Protein AF-V6LY47-F1 (afdb_monomer)

Foldseek 3Di:
DDDLFWAECVFQSHAAQWWHQHPHPDIDGTHGAPPPRPQPTFGQLHGRDGQPQARGHDPSAGDDGPQLFDGDVRHTDRPQQLVAAAQFQVSCQPRQLEEQDPVSRTGDHEDPQARYAHDNAAGLHGDQDPQRFFAWQRRDTAGDEDEDQQWDDPGHDTDGADPAGTGFHCQPPATQASGADVVVPSVAHPHGYPQFDQDPRHGPHGHPQFDRDRRYTHGDDDRPPPPDPPPPPDPDDDDDDDDDDDDDDDDDDDDDDDDDPDDDDDDDDDDDDPPPVVVVVVVVVVVVVVVVVVVVVVPDDDDDDDDDD

Secondary structure (DSSP, 8-state):
---TTEE-SS---PPTTEE----SSS-EE-EETTSSPPTT--BEEETTEE-TTEEEEETTEEEEESTT-EEETTEEE---GGGSB-SSHHHHTGGG--EEETTTTEEEPPPTTEEEESSSS-EEEEPPSTT-PEEPTTS-EE----PPTTEEEETTEEEE--TT-SS---BTTB-SEEEE-GGGTTSSEEEEPTTEEEETTEEEEEPTTEEEETTEEEEP---------PPP-PPPPPPPPPPPP----------------------------SSHHHHHHHHHHHHHHHHHHHHHTSS----------

pLDDT: mean 79.23, std 19.92, range [31.5, 98.12]

Organism: NCBI:txid348837

InterPro domains:
  IPR009030 Growth factor receptor cysteine-rich domain superfamily [SSF57184] (98-217)

Radius of gyration: 35.1 Å; Cα contacts (8 Å, |Δi|>4): 592; chains: 1; bounding box: 84×100×100 Å

Structure (mmCIF, N/CA/C/O backbone):
data_AF-V6LY47-F1
#
_entry.id   AF-V6LY47-F1
#
loop_
_atom_site.group_PDB
_atom_site.id
_atom_site.type_symbol
_atom_site.label_atom_id
_atom_site.label_alt_id
_atom_site.label_comp_id
_atom_site.label_asym_id
_atom_site.label_entity_id
_atom_site.label_seq_id
_atom_site.pdbx_PDB_ins_code
_atom_site.Cartn_x
_atom_site.Cartn_y
_atom_site.Cartn_z
_atom_site.occupancy
_atom_site.B_iso_or_equiv
_atom_site.auth_seq_id
_atom_site.auth_comp_id
_atom_site.auth_asym_id
_atom_site.auth_atom_id
_atom_site.pdbx_PDB_model_num
ATOM 1 N N . MET A 1 1 ? -36.977 26.778 24.355 1.00 50.66 1 MET A N 1
ATOM 2 C CA . MET A 1 1 ? -36.517 25.492 24.918 1.00 50.66 1 MET A CA 1
ATOM 3 C C . MET A 1 1 ? -36.487 24.527 23.753 1.00 50.66 1 MET A C 1
ATOM 5 O O . MET A 1 1 ? -37.548 24.265 23.204 1.00 50.66 1 MET A O 1
ATOM 9 N N . VAL A 1 2 ? -35.298 24.127 23.308 1.00 51.84 2 VAL A N 1
ATOM 10 C CA . VAL A 1 2 ? -35.133 23.164 22.209 1.00 51.84 2 VAL A CA 1
ATOM 11 C C . VAL A 1 2 ? -35.478 21.766 22.748 1.00 51.84 2 VAL A C 1
ATOM 13 O O . VAL A 1 2 ? -35.053 21.457 23.870 1.00 51.84 2 VAL A O 1
ATOM 16 N N . PRO A 1 3 ? -36.277 20.951 22.035 1.00 62.69 3 PRO A N 1
ATOM 17 C CA . PRO A 1 3 ? -36.582 19.581 22.431 1.00 62.69 3 PRO A CA 1
ATOM 18 C C . PRO A 1 3 ? -35.306 18.770 22.688 1.00 62.69 3 PRO A C 1
ATOM 20 O O . PRO A 1 3 ? -34.314 18.903 21.981 1.00 62.69 3 PRO A O 1
ATOM 23 N N . ILE A 1 4 ? -35.339 17.887 23.685 1.00 63.91 4 ILE A N 1
ATOM 24 C CA . ILE A 1 4 ? -34.240 16.977 24.084 1.00 63.91 4 ILE A CA 1
ATOM 25 C C . ILE A 1 4 ? -33.926 15.869 23.054 1.00 63.91 4 ILE A C 1
ATOM 27 O O . ILE A 1 4 ? -33.350 14.843 23.404 1.00 63.91 4 ILE A O 1
ATOM 31 N N . GLU A 1 5 ? -34.362 16.061 21.812 1.00 79.69 5 GLU A N 1
ATOM 32 C CA . GLU A 1 5 ? -34.214 15.152 20.671 1.00 79.69 5 GLU A CA 1
ATOM 33 C C . GLU A 1 5 ? -33.759 15.905 19.413 1.00 79.69 5 GLU A C 1
ATOM 35 O O . GLU A 1 5 ? -33.784 15.349 18.319 1.00 79.69 5 GLU A O 1
ATOM 40 N N . GLN A 1 6 ? -33.335 17.164 19.570 1.00 91.81 6 GLN A N 1
ATOM 41 C CA . GLN A 1 6 ? -32.763 17.967 18.498 1.00 91.81 6 GLN A CA 1
ATOM 42 C C . GLN A 1 6 ? -31.322 18.355 18.798 1.00 91.81 6 GLN A C 1
ATOM 44 O O . GLN A 1 6 ? -30.939 18.526 19.955 1.00 91.81 6 GLN A O 1
ATOM 49 N N . CYS A 1 7 ? -30.520 18.491 17.755 1.00 95.00 7 CYS A N 1
ATOM 50 C CA . CYS A 1 7 ? -29.100 18.779 17.850 1.00 95.00 7 CYS A CA 1
ATOM 51 C C . CYS A 1 7 ? -28.631 19.675 16.698 1.00 95.00 7 CYS A C 1
ATOM 53 O O . CYS A 1 7 ? -29.282 19.760 15.656 1.00 95.00 7 CYS A O 1
ATOM 55 N N . ASN A 1 8 ? -27.473 20.303 16.870 1.00 93.31 8 ASN A N 1
ATOM 56 C CA . ASN A 1 8 ? -26.799 21.098 15.844 1.00 93.31 8 ASN A CA 1
ATOM 57 C C . ASN A 1 8 ? -25.271 20.937 15.969 1.00 93.31 8 ASN A C 1
ATOM 59 O O . ASN A 1 8 ? -24.795 20.192 16.828 1.00 93.31 8 ASN A O 1
ATOM 63 N N . GLU A 1 9 ? -24.494 21.635 15.134 1.00 92.00 9 GLU A N 1
ATOM 64 C CA . GLU A 1 9 ? -23.024 21.524 15.126 1.00 92.00 9 GLU A CA 1
ATOM 65 C C . GLU A 1 9 ? -22.348 21.952 16.446 1.00 92.00 9 GLU A C 1
ATOM 67 O O . GLU A 1 9 ? -21.242 21.506 16.749 1.00 92.00 9 GLU A O 1
ATOM 72 N N . TYR A 1 10 ? -22.999 22.805 17.244 1.00 91.62 10 TYR A N 1
ATOM 73 C CA . TYR A 1 10 ? -22.464 23.315 18.511 1.00 91.62 10 TYR A CA 1
ATOM 74 C C . TYR A 1 10 ? -22.986 22.558 19.730 1.00 91.62 10 TYR A C 1
ATOM 76 O O . TYR A 1 10 ? -22.384 22.631 20.803 1.00 91.62 10 TYR A O 1
ATOM 84 N N . GLU A 1 11 ? -24.114 21.861 19.599 1.00 93.00 11 GLU A N 1
ATOM 85 C CA . GLU A 1 11 ? -24.798 21.245 20.726 1.00 93.00 11 GLU A CA 1
ATOM 86 C C . GLU A 1 11 ? -25.402 19.884 20.361 1.00 93.00 11 GLU A C 1
ATOM 88 O O . GLU A 1 11 ? -26.440 19.774 19.704 1.00 93.00 11 GLU A O 1
ATOM 93 N N . ASN A 1 12 ? -24.769 18.819 20.858 1.00 91.50 12 ASN A N 1
ATOM 94 C CA . ASN A 1 12 ? -25.281 17.460 20.743 1.00 91.50 12 ASN A CA 1
ATOM 95 C C . ASN A 1 12 ? -26.203 17.147 21.929 1.00 91.50 12 ASN A C 1
ATOM 97 O O . ASN A 1 12 ? -25.743 16.896 23.042 1.00 91.50 12 ASN A O 1
ATOM 101 N N . ARG A 1 13 ? -27.517 17.136 21.686 1.00 94.12 13 ARG A N 1
ATOM 102 C CA . ARG A 1 13 ? -28.525 16.738 22.683 1.00 94.12 13 ARG A CA 1
ATOM 103 C C . ARG A 1 13 ? -29.141 15.367 22.387 1.00 94.12 13 ARG A C 1
ATOM 105 O O . ARG A 1 13 ? -30.186 15.036 22.940 1.00 94.12 13 ARG A O 1
ATOM 112 N N . CYS A 1 14 ? -28.503 14.550 21.551 1.00 94.38 14 CYS A N 1
ATOM 113 C CA . CYS A 1 14 ? -29.012 13.224 21.218 1.00 94.38 14 CYS A CA 1
ATOM 114 C C . CYS A 1 14 ? -28.810 12.240 22.375 1.00 94.38 14 CYS A C 1
ATOM 116 O O . CYS A 1 14 ? -27.762 12.207 23.022 1.00 94.38 14 CYS A O 1
ATOM 118 N N . ARG A 1 15 ? -29.818 11.411 22.647 1.00 95.19 15 ARG A N 1
ATOM 119 C CA . ARG A 1 15 ? -29.738 10.358 23.670 1.00 95.19 15 ARG A CA 1
ATOM 120 C C . ARG A 1 15 ? -28.913 9.164 23.193 1.00 95.19 15 ARG A C 1
ATOM 122 O O . ARG A 1 15 ? -28.574 9.059 22.016 1.00 95.19 15 ARG A O 1
ATOM 129 N N . ALA A 1 16 ? -28.628 8.241 24.105 1.00 94.62 16 ALA A N 1
ATOM 130 C CA . ALA A 1 16 ? -27.988 6.977 23.787 1.00 94.62 16 ALA A CA 1
ATOM 131 C C . ALA A 1 16 ? -28.731 6.234 22.659 1.00 94.62 16 ALA A C 1
ATOM 133 O O . ALA A 1 16 ? -29.960 6.122 22.674 1.00 94.62 16 ALA A O 1
ATOM 134 N N . ASN A 1 17 ? -27.965 5.677 21.717 1.00 93.81 17 ASN A N 1
ATOM 135 C CA . ASN A 1 17 ? -28.403 5.038 20.468 1.00 93.81 17 ASN A CA 1
ATOM 136 C C . ASN A 1 17 ? -28.937 5.988 19.384 1.00 93.81 17 ASN A C 1
ATOM 138 O O . ASN A 1 17 ? -29.502 5.515 18.395 1.00 93.81 17 ASN A O 1
ATOM 142 N N . TYR A 1 18 ? -28.726 7.296 19.536 1.00 93.88 18 TYR A N 1
ATOM 143 C CA . TYR A 1 18 ? -28.995 8.287 18.498 1.00 93.88 18 TYR A CA 1
ATOM 144 C C . TYR A 1 18 ? -27.717 9.035 18.106 1.00 93.88 18 TYR A C 1
ATOM 146 O O . TYR A 1 18 ? -26.757 9.098 18.871 1.00 93.88 18 TYR A O 1
ATOM 154 N N . LEU A 1 19 ? -27.712 9.614 16.911 1.00 94.38 19 LEU A N 1
ATOM 155 C CA . LEU A 1 19 ? -26.637 10.452 16.386 1.00 94.38 19 LEU A CA 1
ATOM 156 C C . LEU A 1 19 ? -27.192 11.788 15.896 1.00 94.38 19 LEU A C 1
ATOM 158 O O . LEU A 1 19 ? -28.382 11.897 15.585 1.00 94.38 19 LEU A O 1
ATOM 162 N N . CYS A 1 20 ? -26.313 12.785 15.803 1.00 94.56 20 CYS A N 1
ATOM 163 C CA . CYS A 1 20 ? -26.663 14.114 15.320 1.00 94.56 20 CYS A CA 1
ATOM 164 C C . CYS A 1 20 ? -26.267 14.317 13.850 1.00 94.56 20 CYS A C 1
ATOM 166 O O . CYS A 1 20 ? -25.079 14.469 13.583 1.00 94.56 20 CYS A O 1
ATOM 168 N N . PRO A 1 21 ? -27.203 14.370 12.885 1.00 92.62 21 PRO A N 1
ATOM 169 C CA . PRO A 1 21 ? -26.839 14.471 11.472 1.00 92.62 21 PRO A CA 1
ATOM 170 C C . PRO A 1 21 ? -26.490 15.897 11.000 1.00 92.62 21 PRO A C 1
ATOM 172 O O . PRO A 1 21 ? -26.140 16.065 9.832 1.00 92.62 21 PRO A O 1
ATOM 175 N N . SER A 1 22 ? -26.617 16.928 11.848 1.00 90.56 22 SER A N 1
ATOM 176 C CA . SER A 1 22 ? -26.392 18.328 11.450 1.00 90.56 22 SER A CA 1
ATOM 177 C C . SER A 1 22 ? -24.912 18.708 11.465 1.00 90.56 22 SER A C 1
ATOM 179 O O . SER A 1 22 ? -24.202 18.463 12.436 1.00 90.56 22 SER A O 1
ATOM 181 N N . PHE A 1 23 ? -24.494 19.409 10.412 1.00 88.88 23 PHE A N 1
ATOM 182 C CA . PHE A 1 23 ? -23.218 20.130 10.320 1.00 88.88 23 PHE A CA 1
ATOM 183 C C . PHE A 1 23 ? -23.443 21.648 10.233 1.00 88.88 23 PHE A C 1
ATOM 185 O O . PHE A 1 23 ? -22.654 22.365 9.627 1.00 88.88 23 PHE A O 1
ATOM 192 N N . SER A 1 24 ? -24.586 22.125 10.729 1.00 91.31 24 SER A N 1
ATOM 193 C CA . SER A 1 24 ? -24.970 23.535 10.685 1.00 91.31 24 SER A CA 1
ATOM 194 C C . SER A 1 24 ? -25.435 24.013 12.055 1.00 91.31 24 SER A C 1
ATOM 196 O O . SER A 1 24 ? -25.680 23.207 12.955 1.00 91.31 24 SER A O 1
ATOM 198 N N . SER A 1 25 ? -25.603 25.325 12.195 1.00 92.81 25 SER A N 1
ATOM 199 C CA . SER A 1 25 ? -26.157 25.956 13.392 1.00 92.81 25 SER A CA 1
ATOM 200 C C . SER A 1 25 ? -27.658 25.718 13.581 1.00 92.81 25 SER A C 1
ATOM 202 O O . SER A 1 25 ? -28.191 26.059 14.637 1.00 92.81 25 SER A O 1
ATOM 204 N N . GLU A 1 26 ? -28.346 25.168 12.578 1.00 93.75 26 GLU A N 1
ATOM 205 C CA . GLU A 1 26 ? -29.771 24.862 12.656 1.00 93.75 26 GLU A CA 1
ATOM 206 C C . GLU A 1 26 ? -30.008 23.537 13.388 1.00 93.75 26 GLU A C 1
ATOM 208 O O . GLU A 1 26 ? -29.318 22.535 13.158 1.00 93.75 26 GLU A O 1
ATOM 213 N N . ASP A 1 27 ? -31.013 23.551 14.264 1.00 93.44 27 ASP A N 1
ATOM 214 C CA . ASP A 1 27 ? -31.463 22.377 15.000 1.00 93.44 27 ASP A CA 1
ATOM 215 C C . ASP A 1 27 ? -32.101 21.360 14.044 1.00 93.44 27 ASP A C 1
ATOM 217 O O . ASP A 1 27 ? -32.981 21.687 13.244 1.00 93.44 27 ASP A O 1
ATOM 221 N N . THR A 1 28 ? -31.682 20.103 14.155 1.00 92.94 28 THR A N 1
ATOM 222 C CA . THR A 1 28 ? -32.254 18.968 13.427 1.00 92.94 28 THR A CA 1
ATOM 223 C C . THR A 1 28 ? -32.591 17.833 14.378 1.00 92.94 28 THR A C 1
ATOM 225 O O . THR A 1 28 ? -32.037 17.754 15.472 1.00 92.94 28 THR A O 1
ATOM 228 N N . ASP A 1 29 ? -33.468 16.932 13.952 1.00 93.88 29 ASP A N 1
ATOM 229 C CA . ASP A 1 29 ? -33.849 15.779 14.757 1.00 93.88 29 ASP A CA 1
ATOM 230 C C . ASP A 1 29 ? -32.710 14.750 14.816 1.00 93.88 29 ASP A C 1
ATOM 232 O O . ASP A 1 29 ? -32.077 14.403 13.813 1.00 93.88 29 ASP A O 1
ATOM 236 N N . CYS A 1 30 ? -32.466 14.231 16.014 1.00 93.94 30 CYS A N 1
ATOM 237 C CA . CYS A 1 30 ? -31.559 13.115 16.228 1.00 93.94 30 CYS A CA 1
ATOM 238 C C . CYS A 1 30 ? -32.091 11.854 15.535 1.00 93.94 30 CYS A C 1
ATOM 240 O O . CYS A 1 30 ? -33.278 11.538 15.623 1.00 93.94 30 CYS A O 1
ATOM 242 N N . ILE A 1 31 ? -31.208 11.079 14.902 1.00 92.62 31 ILE A N 1
ATOM 243 C CA . ILE A 1 31 ? -31.594 9.853 14.184 1.00 92.62 31 ILE A CA 1
ATOM 244 C C . ILE A 1 31 ? -31.013 8.608 14.842 1.00 92.62 31 ILE A C 1
ATOM 246 O O . ILE A 1 31 ? -29.989 8.672 15.518 1.00 92.62 31 ILE A O 1
ATOM 250 N N . LEU A 1 32 ? -31.674 7.465 14.657 1.00 93.19 32 LEU A N 1
ATOM 251 C CA . LEU A 1 32 ? -31.261 6.204 15.267 1.00 93.19 32 LEU A CA 1
ATOM 252 C C . LEU A 1 32 ? -29.933 5.715 14.677 1.00 93.19 32 LEU A C 1
ATOM 254 O O . LEU A 1 32 ? -29.755 5.675 13.456 1.00 93.19 32 LEU A O 1
ATOM 258 N N . CYS A 1 33 ? -29.022 5.262 15.532 1.00 93.12 33 CYS A N 1
ATOM 259 C CA . CYS A 1 33 ? -27.762 4.697 15.071 1.00 93.12 33 CYS A CA 1
ATOM 260 C C . CYS A 1 33 ? -27.971 3.436 14.224 1.00 93.12 33 CYS A C 1
ATOM 262 O O . CYS A 1 33 ? -28.874 2.635 14.466 1.00 93.12 33 CYS A O 1
ATOM 264 N N . GLY A 1 34 ? -27.131 3.267 13.202 1.00 85.38 34 GLY A N 1
ATOM 265 C CA . GLY A 1 34 ? -27.224 2.161 12.246 1.00 85.38 34 GLY A CA 1
ATOM 266 C C . GLY A 1 34 ? -28.290 2.318 11.151 1.00 85.38 34 GLY A C 1
ATOM 267 O O . GLY A 1 34 ? -28.224 1.582 10.166 1.00 85.38 34 GLY A O 1
ATOM 268 N N . GLN A 1 35 ? -29.221 3.278 11.246 1.00 82.62 35 GLN A N 1
ATOM 269 C CA . GLN A 1 35 ? -30.172 3.575 10.167 1.00 82.62 35 GLN A CA 1
ATOM 270 C C . GLN A 1 35 ? -29.697 4.749 9.315 1.00 82.62 35 GLN A C 1
ATOM 272 O O . GLN A 1 35 ? -29.671 5.877 9.788 1.00 82.62 35 GLN A O 1
ATOM 277 N N . ASN A 1 36 ? -29.358 4.488 8.045 1.00 69.19 36 ASN A N 1
ATOM 278 C CA . ASN A 1 36 ? -29.009 5.520 7.055 1.00 69.19 36 ASN A CA 1
ATOM 279 C C . ASN A 1 36 ? -27.997 6.564 7.563 1.00 69.19 36 ASN A C 1
ATOM 281 O O . ASN A 1 36 ? -28.025 7.713 7.125 1.00 69.19 36 ASN A O 1
ATOM 285 N N . SER A 1 37 ? -27.121 6.168 8.494 1.00 66.75 37 SER A N 1
ATOM 286 C CA . SER A 1 37 ? -26.143 7.074 9.082 1.00 66.75 37 SER A CA 1
ATOM 287 C C . SER A 1 37 ? -25.258 7.616 7.966 1.00 66.75 37 SER A C 1
ATOM 289 O O . SER A 1 37 ? -24.680 6.806 7.227 1.00 66.75 37 SER A O 1
ATOM 291 N N . PRO A 1 38 ? -25.120 8.946 7.833 1.00 70.88 38 PRO A N 1
ATOM 292 C CA . PRO A 1 38 ? -24.099 9.509 6.973 1.00 70.88 38 PRO A CA 1
ATOM 293 C C . PRO A 1 38 ? -22.753 8.886 7.349 1.00 70.88 38 PRO A C 1
ATOM 295 O O . PRO A 1 38 ? -22.478 8.623 8.525 1.00 70.88 38 PRO A O 1
ATOM 298 N N . THR A 1 39 ? -21.914 8.617 6.353 1.00 66.81 39 THR A N 1
ATOM 299 C CA . THR A 1 39 ? -20.505 8.319 6.612 1.00 66.81 39 THR A CA 1
ATOM 300 C C . THR A 1 39 ? -19.928 9.479 7.429 1.00 66.81 39 THR A C 1
ATOM 302 O O . THR A 1 39 ? -20.097 10.621 7.007 1.00 66.81 39 THR A O 1
ATOM 305 N N . TYR A 1 40 ? -19.265 9.182 8.554 1.00 73.25 40 TYR A N 1
ATOM 306 C CA . TYR A 1 40 ? -18.575 10.138 9.445 1.00 73.25 40 TYR A CA 1
ATOM 307 C C . TYR A 1 40 ? -19.415 10.895 10.486 1.00 73.25 40 TYR A C 1
ATOM 309 O O . TYR A 1 40 ? -19.018 11.979 10.904 1.00 73.25 40 TYR A O 1
ATOM 317 N N . VAL A 1 41 ? -20.543 10.344 10.939 1.00 86.62 41 VAL A N 1
ATOM 318 C CA . VAL A 1 41 ? -21.245 10.886 12.114 1.00 86.62 41 VAL A CA 1
ATOM 319 C C . VAL A 1 41 ? -21.291 9.849 13.224 1.00 86.62 41 VAL A C 1
ATOM 321 O O . VAL A 1 41 ? -21.823 8.755 13.036 1.00 86.62 41 VAL A O 1
ATOM 324 N N . ASP A 1 42 ? -20.747 10.215 14.379 1.00 92.12 42 ASP A N 1
ATOM 325 C CA . ASP A 1 42 ? -20.592 9.331 15.527 1.00 92.12 42 ASP A CA 1
ATOM 326 C C . ASP A 1 42 ? -21.911 9.096 16.268 1.00 92.12 42 ASP A C 1
ATOM 328 O O . ASP A 1 42 ? -22.668 10.024 16.563 1.00 92.12 42 ASP A O 1
ATOM 332 N N . CYS A 1 43 ? -22.168 7.838 16.620 1.00 94.94 43 CYS A N 1
ATOM 333 C CA . CYS A 1 43 ? -23.281 7.464 17.478 1.00 94.94 43 CYS A CA 1
ATOM 334 C C . CYS A 1 43 ? -23.022 7.849 18.940 1.00 94.94 43 CYS A C 1
ATOM 336 O O . CYS A 1 43 ? -21.933 7.621 19.471 1.00 94.94 43 CYS A O 1
ATOM 338 N N . ASN A 1 44 ? -24.043 8.333 19.647 1.00 95.19 44 ASN A N 1
ATOM 339 C CA . ASN A 1 44 ? -23.971 8.510 21.092 1.00 95.19 44 ASN A CA 1
ATOM 340 C C . ASN A 1 44 ? -24.220 7.160 21.788 1.00 95.19 44 ASN A C 1
ATOM 342 O O . ASN A 1 44 ? -25.357 6.690 21.833 1.00 95.19 44 ASN A O 1
ATOM 346 N N . CYS A 1 45 ? -23.196 6.521 22.368 1.00 95.94 45 CYS A N 1
ATOM 347 C CA . CYS A 1 45 ? -23.416 5.335 23.215 1.00 95.94 45 CYS A CA 1
ATOM 348 C C . CYS A 1 45 ? -23.870 5.695 24.632 1.00 95.94 45 CYS A C 1
ATOM 350 O O . CYS A 1 45 ? -24.507 4.886 25.301 1.00 95.94 45 CYS A O 1
ATOM 352 N N . THR A 1 46 ? -23.594 6.919 25.070 1.00 95.38 46 THR A N 1
ATOM 353 C CA . THR A 1 46 ? -24.103 7.514 26.308 1.00 95.38 46 THR A CA 1
ATOM 354 C C . THR A 1 46 ? -24.804 8.822 25.977 1.00 95.38 46 THR A C 1
ATOM 356 O O . THR A 1 46 ? -24.424 9.482 25.011 1.00 95.38 46 THR A O 1
ATOM 359 N N . ASP A 1 47 ? -25.804 9.214 26.766 1.00 94.69 47 ASP A N 1
ATOM 360 C CA . ASP A 1 47 ? -26.580 10.429 26.503 1.00 94.69 47 ASP A CA 1
ATOM 361 C C . ASP A 1 47 ? -25.677 11.650 26.264 1.00 94.69 47 ASP A C 1
ATOM 363 O O . ASP A 1 47 ? -24.726 11.909 27.007 1.00 94.69 47 ASP A O 1
ATOM 367 N N . PHE A 1 48 ? -25.995 12.390 25.200 1.00 93.69 48 PHE A N 1
ATOM 368 C CA . PHE A 1 48 ? -25.401 13.680 24.832 1.00 93.69 48 PHE A CA 1
ATOM 369 C C . PHE A 1 48 ? -23.904 13.644 24.496 1.00 93.69 48 PHE A C 1
ATOM 371 O O . PHE A 1 48 ? -23.298 14.688 24.273 1.00 93.69 48 PHE A O 1
ATOM 378 N N . THR A 1 49 ? -23.295 12.455 24.454 1.00 93.56 49 THR A N 1
ATOM 379 C CA . THR A 1 49 ? -21.858 12.293 24.225 1.00 93.56 49 THR A CA 1
ATOM 380 C C . THR A 1 49 ? -21.628 11.363 23.034 1.00 93.56 49 THR A C 1
ATOM 382 O O . THR A 1 49 ? -21.884 10.158 23.155 1.00 93.56 49 THR A O 1
ATOM 385 N N . PRO A 1 50 ? -21.131 11.883 21.897 1.00 93.00 50 PRO A N 1
ATOM 386 C CA . PRO A 1 50 ? -20.773 11.045 20.763 1.00 93.00 50 PRO A CA 1
ATOM 387 C C . PRO A 1 50 ? -19.628 10.112 21.150 1.00 93.00 50 PRO A C 1
ATOM 389 O O . PRO A 1 50 ? -18.685 10.492 21.845 1.00 93.00 50 PRO A O 1
ATOM 392 N N . THR A 1 51 ? -19.736 8.854 20.739 1.00 93.75 51 THR A N 1
ATOM 393 C CA . THR A 1 51 ? -18.671 7.865 20.882 1.00 93.75 51 THR A CA 1
ATOM 394 C C . THR A 1 51 ? -17.912 7.816 19.572 1.00 93.75 51 THR A C 1
ATOM 396 O O . THR A 1 51 ? -18.437 7.300 18.588 1.00 93.75 51 THR A O 1
ATOM 399 N N . GLU A 1 52 ? -16.698 8.366 19.586 1.00 91.38 52 GLU A N 1
ATOM 400 C CA . GLU A 1 52 ? -15.851 8.501 18.397 1.00 91.38 52 GLU A CA 1
ATOM 401 C C . GLU A 1 52 ? -15.813 7.215 17.568 1.00 91.38 52 GLU A C 1
ATOM 403 O O . GLU A 1 52 ? -15.568 6.119 18.088 1.00 91.38 52 GLU A O 1
ATOM 408 N N . GLU A 1 53 ? -16.070 7.373 16.272 1.00 91.12 53 GLU A N 1
ATOM 409 C CA . GLU A 1 53 ? -16.066 6.341 15.242 1.00 91.12 53 GLU A CA 1
ATOM 410 C C . GLU A 1 53 ? -17.030 5.171 15.503 1.00 91.12 53 GLU A C 1
ATOM 412 O O . GLU A 1 53 ? -16.914 4.105 14.889 1.00 91.12 53 GLU A O 1
ATOM 417 N N . CYS A 1 54 ? -18.008 5.335 16.397 1.00 93.50 54 CYS A N 1
ATOM 418 C CA . CYS A 1 54 ? -18.998 4.307 16.672 1.00 93.50 54 CYS A CA 1
ATOM 419 C C . CYS A 1 54 ? -20.200 4.398 15.733 1.00 93.50 54 CYS A C 1
ATOM 421 O O . CYS A 1 54 ? -20.884 5.417 15.668 1.00 93.50 54 CYS A O 1
ATOM 423 N N . LYS A 1 55 ? -20.518 3.282 15.072 1.00 93.44 55 LYS A N 1
ATOM 424 C CA . LYS A 1 55 ? -21.669 3.144 14.175 1.00 93.44 55 LYS A CA 1
ATOM 425 C C . LYS A 1 55 ? -22.914 2.617 14.887 1.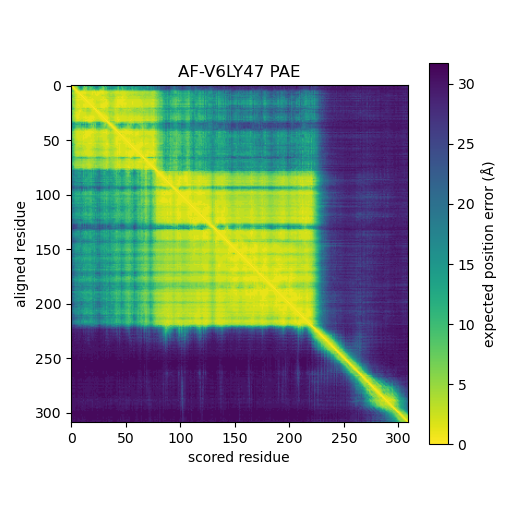00 93.44 55 LYS A C 1
ATOM 427 O O . LYS A 1 55 ? -24.021 3.059 14.583 1.00 93.44 55 LYS A O 1
ATOM 432 N N . ILE A 1 56 ? -22.754 1.654 15.797 1.00 93.38 56 ILE A N 1
ATOM 433 C CA . ILE A 1 56 ? -23.862 1.041 16.546 1.00 93.38 56 ILE A CA 1
ATOM 434 C C . ILE A 1 56 ? -23.465 0.874 18.007 1.00 93.38 56 ILE A C 1
ATOM 436 O O . ILE A 1 56 ? -22.404 0.325 18.307 1.00 93.38 56 ILE A O 1
ATOM 440 N N . CYS A 1 57 ? -24.360 1.276 18.907 1.00 94.75 57 CYS A N 1
ATOM 441 C CA . CYS A 1 57 ? -24.221 1.084 20.343 1.00 94.75 57 CYS A CA 1
ATOM 442 C C . CYS A 1 57 ? -25.192 0.021 20.869 1.00 94.75 57 CYS A C 1
ATOM 444 O O . CYS A 1 57 ? -26.245 -0.245 20.288 1.00 94.75 57 CYS A O 1
ATOM 446 N N . LYS A 1 58 ? -24.822 -0.587 21.994 1.00 95.19 58 LYS A N 1
ATOM 447 C CA . LYS A 1 58 ? -25.666 -1.465 22.796 1.00 95.19 58 LYS A CA 1
ATOM 448 C C . LYS A 1 58 ? -25.224 -1.384 24.254 1.00 95.19 58 LYS A C 1
ATOM 450 O O . LYS A 1 58 ? -24.035 -1.474 24.544 1.00 95.19 58 LYS A O 1
ATOM 455 N N . ASP A 1 59 ? -26.184 -1.218 25.159 1.00 93.81 59 ASP A N 1
ATOM 456 C CA . ASP A 1 59 ? -25.963 -1.221 26.613 1.00 93.81 59 ASP A CA 1
ATOM 457 C C . ASP A 1 59 ? -24.866 -0.240 27.083 1.00 93.81 59 ASP A C 1
ATOM 459 O O . ASP A 1 59 ? -24.067 -0.546 27.964 1.00 93.81 59 ASP A O 1
ATOM 463 N N . GLY A 1 60 ? -24.806 0.951 26.476 1.00 92.06 60 GLY A N 1
ATOM 464 C CA . GLY A 1 60 ? -23.819 1.978 26.829 1.00 92.06 60 GLY A CA 1
ATOM 465 C C . GLY A 1 60 ? -22.440 1.807 26.182 1.00 92.06 60 GLY A C 1
ATOM 466 O O . GLY A 1 60 ? -21.546 2.610 26.438 1.00 92.06 60 GLY A O 1
ATOM 467 N N . ALA A 1 61 ? -22.253 0.783 25.347 1.00 95.44 61 ALA A N 1
ATOM 468 C CA . ALA A 1 61 ? -20.990 0.460 24.694 1.00 95.44 61 ALA A CA 1
ATOM 469 C C . ALA A 1 61 ? -21.138 0.424 23.171 1.00 95.44 61 ALA A C 1
ATOM 471 O O . ALA A 1 61 ? -22.185 0.055 22.642 1.00 95.44 61 ALA A O 1
ATOM 472 N N . CYS A 1 62 ? -20.068 0.753 22.452 1.00 95.12 62 CYS A N 1
ATOM 473 C CA . CYS A 1 62 ? -20.020 0.550 21.014 1.00 95.12 62 CYS A CA 1
ATOM 474 C C . CYS A 1 62 ? -19.902 -0.941 20.677 1.00 95.12 62 CYS A C 1
ATOM 476 O O . CYS A 1 62 ? -19.101 -1.647 21.289 1.00 95.12 62 CYS A O 1
ATOM 478 N N . ILE A 1 63 ? -20.669 -1.414 19.692 1.00 94.12 63 ILE A N 1
ATOM 479 C CA . ILE A 1 63 ? -20.646 -2.801 19.198 1.00 94.12 63 ILE A CA 1
ATOM 480 C C . ILE A 1 63 ? -20.337 -2.916 17.700 1.00 94.12 63 ILE A C 1
ATOM 482 O O . ILE A 1 63 ? -20.020 -4.006 17.228 1.00 94.12 63 ILE A O 1
ATOM 486 N N . GLU A 1 64 ? -20.371 -1.807 16.962 1.00 91.00 64 GLU A N 1
ATOM 487 C CA . GLU A 1 64 ? -19.935 -1.744 15.568 1.00 91.00 64 GLU A CA 1
ATOM 488 C C . GLU A 1 64 ? -19.280 -0.388 15.302 1.00 91.00 64 GLU A C 1
ATOM 490 O O . GLU A 1 64 ? -19.855 0.645 15.637 1.00 91.00 64 GLU A O 1
ATOM 495 N N . CYS A 1 65 ? -18.094 -0.391 14.696 1.00 89.94 65 CYS A N 1
ATOM 496 C CA . CYS A 1 65 ? -17.315 0.812 14.406 1.00 89.94 65 CYS A CA 1
ATOM 497 C C . CYS A 1 65 ? -17.376 1.194 12.927 1.00 89.94 65 CYS A C 1
ATOM 499 O O . CYS A 1 65 ? -17.574 0.339 12.058 1.00 89.94 65 CYS A O 1
ATOM 501 N N . PHE A 1 66 ? -17.147 2.469 12.636 1.00 84.94 66 PHE A N 1
ATOM 502 C CA . PHE A 1 66 ? -16.828 2.940 11.296 1.00 84.94 66 PHE A CA 1
ATOM 503 C C . PHE A 1 66 ? -15.399 2.529 10.884 1.00 84.94 66 PHE A C 1
ATOM 505 O O . PHE A 1 66 ? -14.579 2.097 11.694 1.00 84.94 66 PHE A O 1
ATOM 512 N N . ASN A 1 67 ? -15.104 2.645 9.587 1.00 73.75 67 ASN A N 1
ATOM 513 C CA . ASN A 1 67 ? -13.738 2.766 9.056 1.00 73.75 67 ASN A CA 1
ATOM 514 C C . ASN A 1 67 ? -12.695 1.717 9.495 1.00 73.75 67 ASN A C 1
ATOM 516 O O . ASN A 1 67 ? -11.625 2.076 9.972 1.00 73.75 67 ASN A O 1
ATOM 520 N N . ASN A 1 68 ? -12.935 0.417 9.291 1.00 69.88 68 ASN A N 1
ATOM 521 C CA . ASN A 1 68 ? -11.969 -0.652 9.630 1.00 69.88 68 ASN A CA 1
ATOM 522 C C . ASN A 1 68 ? -11.502 -0.672 11.107 1.00 69.88 68 ASN A C 1
ATOM 524 O O . ASN A 1 68 ? -10.594 -1.434 11.442 1.00 69.88 68 ASN A O 1
ATOM 528 N N . LEU A 1 69 ? -12.125 0.109 11.994 1.00 82.12 69 LEU A N 1
ATOM 529 C CA . LEU A 1 69 ? -11.844 0.120 13.425 1.00 82.12 69 LEU A CA 1
ATOM 530 C C . LEU A 1 69 ? -12.546 -1.052 14.108 1.00 82.12 69 LEU A C 1
ATOM 532 O O . LEU A 1 69 ? -13.438 -1.700 13.550 1.00 82.12 69 LEU A O 1
ATOM 536 N N . PHE A 1 70 ? -12.125 -1.343 15.332 1.00 80.62 70 PHE A N 1
ATOM 537 C CA . PHE A 1 70 ? -12.633 -2.476 16.085 1.00 80.62 70 PHE A CA 1
ATOM 538 C C . PHE A 1 70 ? -13.103 -2.048 17.459 1.00 80.62 70 PHE A C 1
ATOM 540 O O . PHE A 1 70 ? -12.572 -1.120 18.068 1.00 80.62 70 PHE A O 1
ATOM 547 N N . VAL A 1 71 ? -14.084 -2.794 17.951 1.00 85.62 71 VAL A N 1
ATOM 548 C CA . VAL A 1 71 ? -14.588 -2.635 19.304 1.00 85.62 71 VAL A CA 1
ATOM 549 C C . VAL A 1 71 ? -13.560 -3.200 20.276 1.00 85.62 71 VAL A C 1
ATOM 551 O O . VAL A 1 71 ? -13.314 -4.405 20.311 1.00 85.62 71 VAL A O 1
ATOM 554 N N . ASN A 1 72 ? -12.983 -2.327 21.091 1.00 81.38 72 ASN A N 1
ATOM 555 C CA . ASN A 1 72 ? -12.139 -2.677 22.220 1.00 81.38 72 ASN A CA 1
ATOM 556 C C . ASN A 1 72 ? -12.708 -2.000 23.471 1.00 81.38 72 ASN A C 1
ATOM 558 O O . ASN A 1 72 ? -12.801 -0.775 23.536 1.00 81.38 72 ASN A O 1
ATOM 562 N N . ASN A 1 73 ? -13.127 -2.805 24.451 1.00 84.88 73 ASN A N 1
ATOM 563 C CA . ASN A 1 73 ? -13.730 -2.331 25.701 1.00 84.88 73 ASN A CA 1
ATOM 564 C C . ASN A 1 73 ? -14.875 -1.320 25.487 1.00 84.88 73 ASN A C 1
ATOM 566 O O . ASN A 1 73 ? -14.956 -0.300 26.168 1.00 84.88 73 ASN A O 1
ATOM 570 N N . GLY A 1 74 ? -15.750 -1.592 24.512 1.00 87.00 74 GLY A N 1
ATOM 571 C CA . GLY A 1 74 ? -16.912 -0.750 24.215 1.00 87.00 74 GLY A CA 1
ATOM 572 C C . GLY A 1 74 ? -16.595 0.573 23.514 1.00 87.00 74 GLY A C 1
ATOM 573 O O . GLY A 1 74 ? -17.479 1.419 23.410 1.00 87.00 74 GLY A O 1
ATOM 574 N N . LYS A 1 75 ? -15.364 0.762 23.026 1.00 89.62 75 LYS A N 1
ATOM 575 C CA . LYS A 1 75 ? -14.947 1.912 22.214 1.00 89.62 75 LYS A CA 1
ATOM 576 C C . LYS A 1 75 ? -14.370 1.451 20.886 1.00 89.62 75 LYS A C 1
ATOM 578 O O . LYS A 1 75 ? -13.881 0.328 20.782 1.00 89.62 75 LYS A O 1
ATOM 583 N N . CYS A 1 76 ? -14.395 2.330 19.894 1.00 88.06 76 CYS A N 1
ATOM 584 C CA . CYS A 1 76 ? -13.733 2.090 18.625 1.00 88.06 76 CYS A CA 1
ATOM 585 C C . CYS A 1 76 ? -12.279 2.517 18.709 1.00 88.06 76 CYS A C 1
ATOM 587 O O . CYS A 1 76 ? -11.958 3.641 19.086 1.00 88.06 76 CYS A O 1
ATOM 589 N N . SER A 1 77 ? -11.384 1.600 18.379 1.00 83.56 77 SER A N 1
ATOM 590 C CA . SER A 1 77 ? -9.972 1.909 18.246 1.00 83.56 77 SER A CA 1
ATOM 591 C C . SER A 1 77 ? -9.375 1.151 17.076 1.00 83.56 77 SER A C 1
ATOM 593 O O . SER A 1 77 ? -9.914 0.150 16.589 1.00 83.56 77 SER A O 1
ATOM 595 N N . GLN A 1 78 ? -8.238 1.647 16.598 1.00 78.38 78 GLN A N 1
ATOM 596 C CA . GLN A 1 78 ? -7.408 0.850 15.712 1.00 78.38 78 GLN A CA 1
ATOM 597 C C . GLN A 1 78 ? -6.975 -0.391 16.492 1.00 78.38 78 GLN A C 1
ATOM 599 O O . GLN A 1 78 ? -6.484 -0.269 17.618 1.00 78.38 78 GLN A O 1
ATOM 604 N N . ILE A 1 79 ? -7.146 -1.580 15.906 1.00 75.19 79 ILE A N 1
ATOM 605 C CA . ILE A 1 79 ? -6.497 -2.764 16.465 1.00 75.19 79 ILE A CA 1
ATOM 606 C C . ILE A 1 79 ? -5.005 -2.503 16.457 1.00 75.19 79 ILE A C 1
ATOM 608 O O . ILE A 1 79 ? -4.434 -2.162 15.421 1.00 75.19 79 ILE A O 1
ATOM 612 N N . ASP A 1 80 ? -4.386 -2.686 17.618 1.00 78.38 80 ASP A N 1
ATOM 613 C CA . ASP A 1 80 ? -2.950 -2.856 17.689 1.00 78.38 80 ASP A CA 1
ATOM 614 C C . ASP A 1 80 ? -2.608 -4.161 16.950 1.00 78.38 80 ASP A C 1
ATOM 616 O O . ASP A 1 80 ? -2.984 -5.241 17.424 1.00 78.38 80 ASP A O 1
ATOM 620 N N . PRO A 1 81 ? -1.934 -4.100 15.784 1.00 81.19 81 PRO A N 1
ATOM 621 C CA . PRO A 1 81 ? -1.641 -5.292 14.994 1.00 81.19 81 PRO A CA 1
ATOM 622 C C . PRO A 1 81 ? -0.853 -6.335 15.791 1.00 81.19 81 PRO A C 1
ATOM 624 O O . PRO A 1 81 ? -1.001 -7.533 15.543 1.00 81.19 81 PRO A O 1
ATOM 627 N N . SER A 1 82 ? -0.096 -5.901 16.807 1.00 83.38 82 SER A N 1
ATOM 628 C CA . SER A 1 82 ? 0.691 -6.787 17.661 1.00 83.38 82 SER A CA 1
ATOM 629 C C . SER A 1 82 ? -0.157 -7.760 18.490 1.00 83.38 82 SER A C 1
ATOM 631 O O . SER A 1 82 ? 0.371 -8.767 18.958 1.00 83.38 82 SER A O 1
ATOM 633 N N . LEU A 1 83 ? -1.468 -7.526 18.624 1.00 85.75 83 LEU A N 1
ATOM 634 C CA . LEU A 1 83 ? -2.408 -8.435 19.291 1.00 85.75 83 LEU A CA 1
ATOM 635 C C . LEU A 1 83 ? -2.957 -9.525 18.357 1.00 85.75 83 LEU A C 1
ATOM 637 O O . LEU A 1 83 ? -3.563 -10.494 18.820 1.00 85.75 83 LEU A O 1
ATOM 641 N N . ILE A 1 84 ? -2.761 -9.394 17.042 1.00 87.56 84 ILE A N 1
ATOM 642 C CA . ILE A 1 84 ? -3.303 -10.322 16.050 1.00 87.56 84 ILE A CA 1
ATOM 643 C C . ILE A 1 84 ? -2.254 -11.357 15.689 1.00 87.56 84 ILE A C 1
ATOM 645 O O . ILE A 1 84 ? -1.325 -11.082 14.937 1.00 87.56 84 ILE A O 1
ATOM 649 N N . GLN A 1 85 ? -2.436 -12.580 16.184 1.00 92.88 85 GLN A N 1
ATOM 650 C CA . GLN A 1 85 ? -1.588 -13.706 15.802 1.00 92.88 85 GLN A CA 1
ATOM 651 C C . GLN A 1 85 ? -1.754 -14.058 14.328 1.00 92.88 85 GLN A C 1
ATOM 653 O O . GLN A 1 85 ? -2.879 -14.133 13.821 1.00 92.88 85 GLN A O 1
ATOM 658 N N . CYS A 1 86 ? -0.651 -14.367 13.661 1.00 92.06 86 CYS A N 1
ATOM 659 C CA . CYS A 1 86 ? -0.622 -14.687 12.244 1.00 92.06 86 CYS A CA 1
ATOM 660 C C . CYS A 1 86 ? 0.372 -15.814 11.937 1.00 92.06 86 CYS A C 1
ATOM 662 O O . CYS A 1 86 ? 1.394 -15.979 12.601 1.00 92.06 86 CYS A O 1
ATOM 664 N N . ALA A 1 87 ? 0.057 -16.588 10.897 1.00 91.44 87 ALA A N 1
ATOM 665 C CA . ALA A 1 87 ? 0.973 -17.562 10.300 1.00 91.44 87 ALA A CA 1
ATOM 666 C C . ALA A 1 87 ? 1.507 -17.082 8.940 1.00 91.44 87 ALA A C 1
ATOM 668 O O . ALA A 1 87 ? 2.614 -17.436 8.545 1.00 91.44 87 ALA A O 1
ATOM 669 N N . THR A 1 88 ? 0.716 -16.270 8.236 1.00 91.31 88 THR A N 1
ATOM 670 C CA . THR A 1 88 ? 0.977 -15.755 6.888 1.00 91.31 88 THR A CA 1
ATOM 671 C C . THR A 1 88 ? 0.540 -14.291 6.812 1.00 91.31 88 THR A C 1
ATOM 673 O O . THR A 1 88 ? -0.302 -13.847 7.605 1.00 91.31 88 THR A O 1
ATOM 676 N N . ASN A 1 89 ? 1.068 -13.523 5.853 1.00 92.00 89 ASN A N 1
ATOM 677 C CA . ASN A 1 89 ? 0.662 -12.131 5.655 1.00 92.00 89 ASN A CA 1
ATOM 678 C C . ASN A 1 89 ? -0.813 -12.034 5.271 1.00 92.00 89 ASN A C 1
ATOM 680 O O . ASN A 1 89 ? -1.427 -11.019 5.570 1.00 92.00 89 ASN A O 1
ATOM 684 N N . LYS A 1 90 ? -1.415 -13.069 4.664 1.00 89.44 90 LYS A N 1
ATOM 685 C CA . LYS A 1 90 ? -2.844 -13.059 4.284 1.00 89.44 90 LYS A CA 1
ATOM 686 C C . LYS A 1 90 ? -3.765 -12.623 5.430 1.00 89.44 90 LYS A C 1
ATOM 688 O O . LYS A 1 90 ? -4.723 -11.899 5.185 1.00 89.44 90 LYS A O 1
ATOM 693 N N . LYS A 1 91 ? -3.446 -12.990 6.678 1.00 88.19 91 LYS A N 1
ATOM 694 C CA . LYS A 1 91 ? -4.228 -12.589 7.859 1.00 88.19 91 LYS A CA 1
ATOM 695 C C . LYS A 1 91 ? -4.039 -11.117 8.254 1.00 88.19 91 LYS A C 1
ATOM 697 O O . LYS A 1 91 ? -4.968 -10.519 8.783 1.00 88.19 91 LYS A O 1
ATOM 702 N N . CYS A 1 92 ? -2.871 -10.541 7.979 1.00 91.31 92 CYS A N 1
ATOM 703 C CA . CYS A 1 92 ? -2.525 -9.153 8.308 1.00 91.31 92 CYS A CA 1
ATOM 704 C C . CYS A 1 92 ? -2.834 -8.167 7.173 1.00 91.31 92 CYS A C 1
ATOM 706 O O . CYS A 1 92 ? -3.036 -6.984 7.415 1.00 91.31 92 CYS A O 1
ATOM 708 N N . ARG 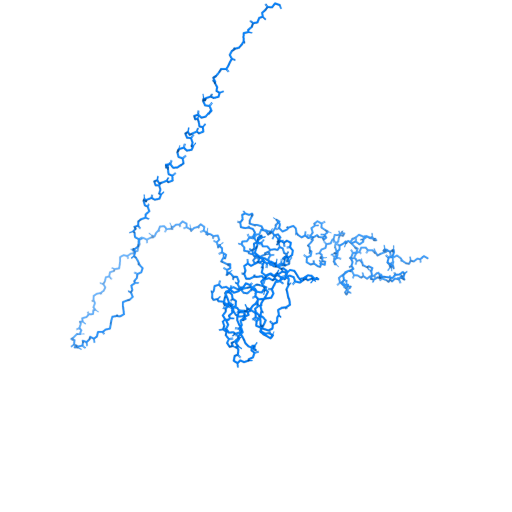A 1 93 ? -2.941 -8.657 5.934 1.00 85.38 93 ARG A N 1
ATOM 709 C CA . ARG A 1 93 ? -3.367 -7.855 4.780 1.00 85.38 93 ARG A CA 1
ATOM 710 C C . ARG A 1 93 ? -4.825 -7.401 4.892 1.00 85.38 93 ARG A C 1
ATOM 712 O O . ARG A 1 93 ? -5.217 -6.436 4.249 1.00 85.38 93 ARG A O 1
ATOM 719 N N . TYR A 1 94 ? -5.649 -8.105 5.669 1.00 72.75 94 TYR A N 1
ATOM 720 C CA . TYR A 1 94 ? -7.039 -7.718 5.879 1.00 72.75 94 TYR A CA 1
ATOM 721 C C . TYR A 1 94 ? -7.108 -6.430 6.713 1.00 72.75 94 TYR A C 1
ATOM 723 O O . TYR A 1 94 ? -6.592 -6.402 7.829 1.00 72.75 94 TYR A O 1
ATOM 731 N N . ARG A 1 95 ? -7.778 -5.396 6.181 1.00 68.62 95 ARG A N 1
ATOM 732 C CA . ARG A 1 95 ? -8.025 -4.106 6.859 1.00 68.62 95 ARG A CA 1
ATOM 733 C C . ARG A 1 95 ? -6.753 -3.368 7.297 1.00 68.62 95 ARG A C 1
ATOM 735 O O . ARG A 1 95 ? -6.709 -2.816 8.392 1.00 68.62 95 ARG A O 1
ATOM 742 N N . ASP A 1 96 ? -5.724 -3.382 6.451 1.00 77.38 96 ASP A N 1
ATOM 743 C CA . ASP A 1 96 ? -4.533 -2.533 6.601 1.00 77.38 96 ASP A CA 1
ATOM 744 C C . ASP A 1 96 ? -3.731 -2.766 7.900 1.00 77.38 96 ASP A C 1
ATOM 746 O O . ASP A 1 96 ? -3.022 -1.882 8.385 1.00 77.38 96 ASP A O 1
ATOM 750 N N . LEU A 1 97 ? -3.801 -3.979 8.469 1.00 86.69 97 LEU A N 1
ATOM 751 C CA . LEU A 1 97 ? -3.024 -4.355 9.662 1.00 86.69 97 LEU A CA 1
ATOM 752 C C . LEU A 1 97 ? -1.533 -4.591 9.352 1.00 86.69 97 LEU A C 1
ATOM 754 O O . LEU A 1 97 ? -0.716 -4.640 10.273 1.00 86.69 97 LEU A O 1
ATOM 758 N N . GLY A 1 98 ? -1.181 -4.703 8.068 1.00 92.69 98 GLY A N 1
ATOM 759 C CA . GLY A 1 98 ? 0.181 -4.777 7.547 1.00 92.69 98 GLY A CA 1
ATOM 760 C C . GLY A 1 98 ? 0.613 -6.195 7.173 1.00 92.69 98 GLY A C 1
ATOM 761 O O . GLY A 1 98 ? -0.037 -6.867 6.372 1.00 92.69 98 GLY A O 1
ATOM 762 N N . TYR A 1 99 ? 1.734 -6.648 7.728 1.00 95.12 99 TYR A N 1
ATOM 763 C CA . TYR A 1 99 ? 2.364 -7.932 7.416 1.00 95.12 99 TYR A CA 1
ATOM 764 C C . TYR A 1 99 ? 2.490 -8.801 8.673 1.00 95.12 99 TYR A C 1
ATOM 766 O O . TYR A 1 99 ? 2.370 -8.321 9.793 1.00 95.12 99 TYR A O 1
ATOM 774 N N . CYS A 1 100 ? 2.706 -10.098 8.497 1.00 95.19 100 CYS A N 1
ATOM 775 C CA . CYS A 1 100 ? 2.949 -11.039 9.574 1.00 95.19 100 CYS A CA 1
ATOM 776 C C . CYS A 1 100 ? 4.437 -11.072 9.924 1.00 95.19 100 CYS A C 1
ATOM 778 O O . CYS A 1 100 ? 5.256 -11.563 9.141 1.00 95.19 100 CYS A O 1
ATOM 780 N N . ASP A 1 101 ? 4.803 -10.574 11.104 1.00 94.94 101 ASP A N 1
ATOM 781 C CA . ASP A 1 101 ? 6.183 -10.639 11.568 1.00 94.94 101 ASP A CA 1
ATOM 782 C C . ASP A 1 101 ? 6.543 -12.090 11.918 1.00 94.94 101 ASP A C 1
ATOM 784 O O . ASP A 1 101 ? 5.970 -12.734 12.800 1.00 94.94 101 ASP A O 1
ATOM 788 N N . SER A 1 102 ? 7.523 -12.627 11.192 1.00 90.69 102 SER A N 1
ATOM 789 C CA . SER A 1 102 ? 7.944 -14.023 11.327 1.00 90.69 102 SER A CA 1
ATOM 790 C C . SER A 1 102 ? 8.512 -14.384 12.708 1.00 90.69 102 SER A C 1
ATOM 792 O O . SER A 1 102 ? 8.468 -15.566 13.064 1.00 90.69 102 SER A O 1
ATOM 794 N N . LYS A 1 103 ? 9.038 -13.401 13.456 1.00 93.19 103 LYS A N 1
ATOM 795 C CA . LYS A 1 103 ? 9.669 -13.556 14.773 1.00 93.19 103 LYS A CA 1
ATOM 796 C C . LYS A 1 103 ? 8.627 -13.504 15.882 1.00 93.19 103 LYS A C 1
ATOM 798 O O . LYS A 1 103 ? 8.647 -14.365 16.754 1.00 93.19 103 LYS A O 1
ATOM 803 N N . THR A 1 104 ? 7.731 -12.517 15.854 1.00 94.69 104 THR A N 1
ATOM 804 C CA . THR A 1 104 ? 6.703 -12.355 16.899 1.00 94.69 104 THR A CA 1
ATOM 805 C C . THR A 1 104 ? 5.450 -13.185 16.635 1.00 94.69 104 THR A C 1
ATOM 807 O O . THR A 1 104 ? 4.676 -13.410 17.561 1.00 94.69 104 THR A O 1
ATOM 810 N N . LYS A 1 105 ? 5.253 -13.660 15.395 1.00 94.25 105 LYS A N 1
ATOM 811 C CA . LYS A 1 105 ? 4.031 -14.344 14.933 1.00 94.25 105 LYS A CA 1
ATOM 812 C C . LYS A 1 105 ? 2.775 -13.498 15.124 1.00 94.25 105 LYS A C 1
ATOM 814 O O . LYS A 1 105 ? 1.686 -14.026 15.356 1.00 94.25 105 LYS A O 1
ATOM 819 N N . THR A 1 106 ? 2.926 -12.184 15.010 1.00 94.81 106 THR A N 1
ATOM 820 C CA . THR A 1 106 ? 1.838 -11.213 15.112 1.00 94.81 106 THR A CA 1
ATOM 821 C C . THR A 1 106 ? 1.878 -10.236 13.948 1.00 94.81 106 THR A C 1
ATOM 823 O O . THR A 1 106 ? 2.896 -10.113 13.261 1.00 94.81 106 THR A O 1
ATOM 826 N N . CYS A 1 107 ? 0.755 -9.576 13.677 1.00 94.50 107 CYS A N 1
ATOM 827 C CA . CYS A 1 107 ? 0.722 -8.560 12.642 1.00 94.50 107 CYS A CA 1
ATOM 828 C C . CYS A 1 107 ? 1.560 -7.345 13.059 1.00 94.50 107 CYS A C 1
ATOM 830 O O . CYS A 1 107 ? 1.598 -6.941 14.221 1.00 94.50 107 CYS A O 1
ATOM 832 N N . ALA A 1 108 ? 2.231 -6.752 12.087 1.00 94.31 108 ALA A N 1
ATOM 833 C CA . ALA A 1 108 ? 3.029 -5.554 12.231 1.00 94.31 108 ALA A CA 1
ATOM 834 C C . ALA A 1 108 ? 2.679 -4.591 11.098 1.00 94.31 108 ALA A C 1
ATOM 836 O O . ALA A 1 108 ? 2.453 -5.000 9.959 1.00 94.31 108 ALA A O 1
ATOM 837 N N . LYS A 1 109 ? 2.647 -3.295 11.414 1.00 93.25 109 LYS A N 1
ATOM 838 C CA . LYS A 1 109 ? 2.330 -2.253 10.434 1.00 93.25 109 LYS A CA 1
ATOM 839 C C . LYS A 1 109 ? 3.391 -2.209 9.335 1.00 93.25 109 LYS A C 1
ATOM 841 O O . LYS A 1 109 ? 4.576 -2.415 9.600 1.00 93.25 109 LYS A O 1
ATOM 846 N N . CYS A 1 110 ? 2.964 -1.878 8.121 1.00 93.88 110 CYS A N 1
ATOM 847 C CA . CYS A 1 110 ? 3.890 -1.509 7.056 1.00 93.88 110 CYS A CA 1
ATOM 848 C C . CYS A 1 110 ? 4.682 -0.252 7.433 1.00 93.88 110 CYS A C 1
ATOM 850 O O . CYS A 1 110 ? 4.224 0.573 8.229 1.00 93.88 110 CYS A O 1
ATOM 852 N N . GLN A 1 111 ? 5.858 -0.089 6.829 1.00 92.81 111 GLN A N 1
ATOM 853 C CA . GLN A 1 111 ? 6.632 1.142 6.935 1.00 92.81 111 GLN A CA 1
ATOM 854 C C . GLN A 1 111 ? 5.845 2.360 6.430 1.00 92.81 111 GLN A C 1
ATOM 856 O O . GLN A 1 111 ? 4.907 2.249 5.633 1.00 92.81 111 GLN A O 1
ATOM 861 N N . GLU A 1 112 ? 6.251 3.545 6.879 1.00 90.25 112 GLU A N 1
ATOM 862 C CA . GLU A 1 112 ? 5.642 4.800 6.452 1.00 90.25 112 GLU A CA 1
ATOM 863 C C . GLU A 1 112 ? 5.659 4.947 4.919 1.00 90.25 112 GLU A C 1
ATOM 865 O O . GLU A 1 112 ? 6.603 4.547 4.239 1.00 90.25 112 GLU A O 1
ATOM 870 N N . GLY A 1 113 ? 4.570 5.484 4.361 1.00 89.75 113 GLY A N 1
ATOM 871 C CA . GLY A 1 113 ? 4.395 5.617 2.912 1.00 89.75 113 GLY A CA 1
ATOM 872 C C . GLY A 1 113 ? 4.038 4.318 2.178 1.00 89.75 113 GLY A C 1
ATOM 873 O O . GLY A 1 113 ? 3.794 4.367 0.973 1.00 89.75 113 GLY A O 1
ATOM 874 N N . CYS A 1 114 ? 3.942 3.182 2.873 1.00 93.12 114 CYS A N 1
ATOM 875 C CA . CYS A 1 114 ? 3.499 1.916 2.301 1.00 93.12 114 CYS A CA 1
ATOM 876 C C . CYS A 1 114 ? 2.061 1.567 2.704 1.00 93.12 114 CYS A C 1
ATOM 878 O O . CYS A 1 114 ? 1.691 1.689 3.870 1.00 93.12 114 CYS A O 1
ATOM 880 N N . ASP A 1 115 ? 1.260 1.170 1.720 1.00 90.94 115 ASP A N 1
ATOM 881 C CA . ASP A 1 115 ? -0.151 0.799 1.863 1.00 90.94 115 ASP A CA 1
ATOM 882 C C . ASP A 1 115 ? -0.285 -0.711 2.077 1.00 90.94 115 ASP A C 1
ATOM 884 O O . ASP A 1 115 ? -0.874 -1.173 3.047 1.00 90.94 115 ASP A O 1
ATOM 888 N N . ILE A 1 116 ? 0.376 -1.488 1.216 1.00 92.19 116 ILE A N 1
ATOM 889 C CA . ILE A 1 116 ? 0.408 -2.948 1.294 1.00 92.19 116 ILE A CA 1
ATOM 890 C C . ILE A 1 116 ? 1.868 -3.393 1.297 1.00 92.19 116 ILE A C 1
ATOM 892 O O . ILE A 1 116 ? 2.640 -3.020 0.411 1.00 92.19 116 ILE A O 1
ATOM 896 N N . CYS A 1 117 ? 2.245 -4.229 2.261 1.00 94.81 117 CYS A N 1
ATOM 897 C CA . CYS A 1 117 ? 3.591 -4.774 2.417 1.00 94.81 117 CYS A CA 1
ATOM 898 C C . CYS A 1 117 ? 3.559 -6.279 2.712 1.00 94.81 117 CYS A C 1
ATOM 900 O O . CYS A 1 117 ? 2.548 -6.828 3.148 1.00 94.81 117 CYS A O 1
ATOM 902 N N . THR A 1 118 ? 4.688 -6.950 2.486 1.00 94.94 118 THR A N 1
ATOM 903 C CA . THR A 1 118 ? 4.898 -8.363 2.866 1.00 94.94 118 THR A CA 1
ATOM 904 C C . THR A 1 118 ? 5.967 -8.532 3.945 1.00 94.94 118 THR A C 1
ATOM 906 O O . THR A 1 118 ? 6.184 -9.643 4.427 1.00 94.94 118 THR A O 1
ATOM 909 N N . SER A 1 119 ? 6.663 -7.450 4.300 1.00 95.25 119 SER A N 1
ATOM 910 C CA . SER A 1 119 ? 7.632 -7.366 5.394 1.00 95.25 119 SER A CA 1
ATOM 911 C C . SER A 1 119 ? 7.813 -5.905 5.828 1.00 95.25 119 SER A C 1
ATOM 913 O O . SER A 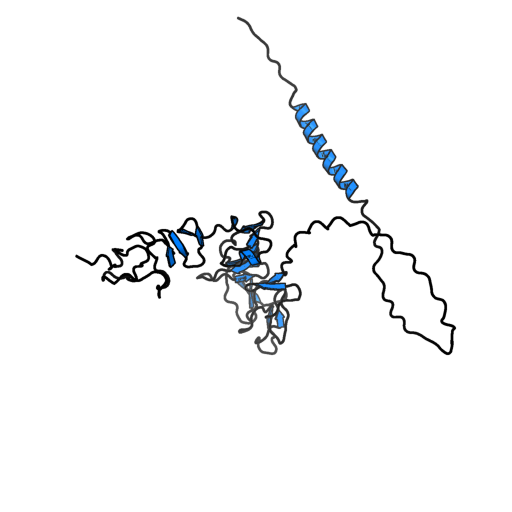1 119 ? 7.274 -5.004 5.186 1.00 95.25 119 SER A O 1
ATOM 915 N N . ALA A 1 120 ? 8.631 -5.666 6.860 1.00 94.50 120 ALA A N 1
ATOM 916 C CA . ALA A 1 120 ? 9.000 -4.325 7.332 1.00 94.50 120 ALA A CA 1
ATOM 917 C C . ALA A 1 120 ? 9.645 -3.422 6.265 1.00 94.50 120 ALA A C 1
ATOM 919 O O . ALA A 1 120 ? 9.683 -2.207 6.428 1.00 94.50 120 ALA A O 1
ATOM 920 N N . GLU A 1 121 ? 10.232 -4.018 5.227 1.00 94.50 121 GLU A N 1
ATOM 921 C CA . GLU A 1 121 ? 11.049 -3.310 4.236 1.00 94.50 121 GLU A CA 1
ATOM 922 C C . GLU A 1 121 ? 10.540 -3.505 2.804 1.00 94.50 121 GLU A C 1
ATOM 924 O O . GLU A 1 121 ? 11.026 -2.844 1.889 1.00 94.50 121 GLU A O 1
ATOM 929 N N . PHE A 1 122 ? 9.571 -4.402 2.594 1.00 95.75 122 PHE A N 1
ATOM 930 C CA . PHE A 1 122 ? 9.079 -4.761 1.267 1.00 95.75 122 PHE A CA 1
ATOM 931 C C . PHE A 1 122 ? 7.637 -4.289 1.067 1.00 95.75 122 PHE A C 1
ATOM 933 O O . PHE A 1 122 ? 6.679 -4.920 1.520 1.00 95.75 122 PHE A O 1
ATOM 940 N N . CYS A 1 123 ? 7.496 -3.172 0.357 1.00 95.38 123 CYS A N 1
ATOM 941 C CA . CYS A 1 123 ? 6.238 -2.576 -0.062 1.00 95.38 123 CYS A CA 1
ATOM 942 C C . CYS A 1 123 ? 5.767 -3.098 -1.419 1.00 95.38 123 CYS A C 1
ATOM 944 O O . CYS A 1 123 ? 6.437 -2.894 -2.424 1.00 95.38 123 CYS A O 1
ATOM 946 N N . VAL A 1 124 ? 4.573 -3.676 -1.489 1.00 94.44 124 VAL A N 1
ATOM 947 C CA . VAL A 1 124 ? 3.962 -4.076 -2.769 1.00 94.44 124 VAL A CA 1
ATOM 948 C C . VAL A 1 124 ? 3.042 -3.005 -3.353 1.00 94.44 124 VAL A C 1
ATOM 950 O O . VAL A 1 124 ? 2.699 -3.056 -4.536 1.00 94.44 124 VAL A O 1
ATOM 953 N N . GLN A 1 125 ? 2.659 -2.019 -2.538 1.00 93.06 125 GLN A N 1
ATOM 954 C CA . GLN A 1 125 ? 1.887 -0.861 -2.969 1.00 93.06 125 GLN A CA 1
ATOM 955 C C . GLN A 1 125 ? 2.165 0.335 -2.069 1.00 93.06 125 GLN A C 1
ATOM 957 O O . GLN A 1 125 ? 1.904 0.296 -0.869 1.00 93.06 125 GLN A O 1
ATOM 962 N N . CYS A 1 126 ? 2.673 1.414 -2.655 1.00 93.62 126 CYS A N 1
ATOM 963 C CA . CYS A 1 126 ? 2.878 2.662 -1.932 1.00 93.62 126 CYS A CA 1
ATOM 964 C C . CYS A 1 126 ? 1.554 3.404 -1.730 1.00 93.62 126 CYS A C 1
ATOM 966 O O . CYS A 1 126 ? 0.648 3.299 -2.560 1.00 93.62 126 CYS A O 1
ATOM 968 N N . LYS A 1 127 ? 1.454 4.175 -0.642 1.00 90.69 127 LYS A N 1
ATOM 969 C CA . LYS A 1 127 ? 0.272 4.992 -0.352 1.00 90.69 127 LYS A CA 1
ATOM 970 C C . LYS A 1 127 ? 0.049 6.010 -1.463 1.00 90.69 127 LYS A C 1
ATOM 972 O O . LYS A 1 127 ? 0.973 6.703 -1.888 1.00 90.69 127 LYS A O 1
ATOM 977 N N . SER A 1 128 ? -1.199 6.113 -1.901 1.00 83.94 128 SER A N 1
ATOM 978 C CA . SER A 1 128 ? -1.626 7.178 -2.808 1.00 83.94 128 SER A CA 1
ATOM 979 C C . SER A 1 128 ? -1.666 8.515 -2.057 1.00 83.94 128 SER A C 1
ATOM 981 O O . SER A 1 128 ? -1.921 8.549 -0.856 1.00 83.94 128 SER A O 1
ATOM 983 N N . GLY A 1 129 ? -1.395 9.627 -2.741 1.00 77.56 129 GLY A N 1
ATOM 984 C CA . GLY A 1 129 ? -1.374 10.956 -2.125 1.00 77.56 129 GLY A CA 1
ATOM 985 C C . GLY A 1 129 ? -0.736 12.006 -3.029 1.00 77.56 129 GLY A C 1
ATOM 986 O O . GLY A 1 129 ? -0.415 11.720 -4.179 1.00 77.56 129 GLY A O 1
ATOM 987 N N . THR A 1 130 ? -0.506 13.211 -2.504 1.00 58.75 130 THR A N 1
ATOM 988 C CA . THR A 1 130 ? 0.059 14.355 -3.250 1.00 58.75 130 THR A CA 1
ATOM 989 C C . THR A 1 130 ? 1.438 14.085 -3.860 1.00 58.75 130 THR A C 1
ATOM 991 O O . THR A 1 130 ? 1.753 14.650 -4.901 1.00 58.75 130 THR A O 1
ATOM 994 N N . ALA A 1 131 ? 2.241 13.201 -3.258 1.00 70.44 131 ALA A N 1
ATOM 995 C CA . ALA A 1 131 ? 3.533 12.766 -3.800 1.00 70.44 131 ALA A CA 1
ATOM 996 C C . ALA A 1 131 ? 3.457 11.490 -4.669 1.00 70.44 131 ALA A C 1
ATOM 998 O O . ALA A 1 131 ? 4.447 11.148 -5.307 1.00 70.44 131 ALA A O 1
ATOM 999 N N . ALA A 1 132 ? 2.317 10.780 -4.652 1.00 76.25 132 ALA A N 1
ATOM 1000 C CA . ALA A 1 132 ? 2.017 9.541 -5.385 1.00 76.25 132 ALA A CA 1
ATOM 1001 C C . ALA A 1 132 ? 3.216 8.590 -5.627 1.00 76.25 132 ALA A C 1
ATOM 1003 O O . ALA A 1 132 ? 3.431 8.189 -6.769 1.00 76.25 132 ALA A O 1
ATOM 1004 N N . PRO A 1 133 ? 4.001 8.219 -4.593 1.00 87.06 133 PRO A N 1
ATOM 1005 C CA . PRO A 1 133 ? 5.277 7.525 -4.755 1.00 87.06 133 PRO A CA 1
ATOM 1006 C C . PRO A 1 133 ? 5.185 6.260 -5.616 1.00 87.06 133 PRO A C 1
ATOM 1008 O O . PRO A 1 133 ? 4.216 5.497 -5.571 1.00 87.06 133 PRO A O 1
ATOM 1011 N N . LEU A 1 134 ? 6.243 6.016 -6.383 1.00 91.81 134 LEU A N 1
ATOM 1012 C CA . LEU A 1 134 ? 6.350 4.876 -7.278 1.00 91.81 134 LEU A CA 1
ATOM 1013 C C . LEU A 1 134 ? 6.795 3.629 -6.511 1.00 91.81 134 LEU A C 1
ATOM 1015 O O . LEU A 1 134 ? 7.802 3.656 -5.806 1.00 91.81 134 LEU A O 1
ATOM 1019 N N . THR A 1 135 ? 6.063 2.530 -6.684 1.00 94.06 135 THR A N 1
ATOM 1020 C CA . THR A 1 135 ? 6.461 1.210 -6.181 1.00 94.06 135 THR A CA 1
ATOM 1021 C C . THR A 1 135 ? 7.460 0.570 -7.137 1.00 94.06 135 THR A C 1
ATOM 1023 O O . THR A 1 135 ? 7.167 0.429 -8.326 1.00 94.06 135 THR A O 1
ATOM 1026 N N . THR A 1 136 ? 8.619 0.163 -6.623 1.00 95.19 136 THR A N 1
ATOM 1027 C CA . THR A 1 136 ? 9.622 -0.575 -7.396 1.00 95.19 136 THR A CA 1
ATOM 1028 C C . THR A 1 136 ? 9.461 -2.090 -7.256 1.00 95.19 136 THR A C 1
ATOM 1030 O O . THR A 1 136 ? 8.899 -2.577 -6.278 1.00 95.19 136 THR A O 1
ATOM 1033 N N . THR A 1 137 ? 10.011 -2.865 -8.194 1.00 95.00 137 THR A N 1
ATOM 1034 C CA . THR A 1 137 ? 9.997 -4.341 -8.175 1.00 95.00 137 THR A CA 1
ATOM 1035 C C . THR A 1 137 ? 10.737 -4.954 -6.988 1.00 95.00 137 THR A C 1
ATOM 1037 O O . THR A 1 137 ? 10.518 -6.121 -6.671 1.00 95.00 137 THR A O 1
ATOM 1040 N N . ASP A 1 138 ? 11.606 -4.180 -6.336 1.00 94.06 138 ASP A N 1
ATOM 1041 C CA . ASP A 1 138 ? 12.326 -4.576 -5.120 1.00 94.06 138 ASP A CA 1
ATOM 1042 C C . ASP A 1 138 ? 11.589 -4.156 -3.841 1.00 94.06 138 ASP A C 1
ATOM 1044 O O . ASP A 1 138 ? 12.135 -4.241 -2.743 1.00 94.06 138 ASP A O 1
ATOM 1048 N N . GLY A 1 139 ? 10.351 -3.683 -3.983 1.00 94.44 139 GLY A N 1
ATOM 1049 C CA . GLY A 1 139 ? 9.465 -3.374 -2.877 1.00 94.44 139 GLY A CA 1
ATOM 1050 C C . GLY A 1 139 ? 9.743 -2.034 -2.198 1.00 94.44 139 GLY A C 1
ATOM 1051 O O . GLY A 1 139 ? 9.504 -1.892 -1.002 1.00 94.44 139 GLY A O 1
ATOM 1052 N N . LYS A 1 140 ? 10.271 -1.037 -2.916 1.00 94.44 140 LYS A N 1
ATOM 1053 C CA . LYS A 1 140 ? 10.541 0.296 -2.350 1.00 94.44 140 LYS A CA 1
ATOM 1054 C C . LYS A 1 140 ? 9.562 1.335 -2.874 1.00 94.44 140 LYS A C 1
ATOM 1056 O O . LYS A 1 140 ? 9.119 1.257 -4.015 1.00 94.44 140 LYS A O 1
ATOM 1061 N N . CYS A 1 141 ? 9.284 2.334 -2.042 1.00 93.81 141 CYS A N 1
ATOM 1062 C CA . CYS A 1 141 ? 8.565 3.539 -2.436 1.00 93.81 141 CYS A CA 1
ATOM 1063 C C . CYS A 1 141 ? 9.565 4.646 -2.742 1.00 93.81 141 CYS A C 1
ATOM 1065 O O . CYS A 1 141 ? 10.292 5.086 -1.854 1.00 93.81 141 CYS A O 1
ATOM 1067 N N . THR A 1 142 ? 9.623 5.074 -4.000 1.00 91.69 142 THR A N 1
ATOM 1068 C CA . THR A 1 142 ? 10.539 6.126 -4.453 1.00 91.69 142 THR A CA 1
ATOM 1069 C C . THR A 1 142 ? 9.775 7.338 -4.965 1.00 91.69 142 THR A C 1
ATOM 1071 O O . THR A 1 142 ? 8.582 7.263 -5.258 1.00 91.69 142 THR A O 1
ATOM 1074 N N . ALA A 1 143 ? 10.477 8.464 -5.101 1.00 89.19 143 ALA A N 1
ATOM 1075 C CA . ALA A 1 143 ? 9.932 9.639 -5.770 1.00 89.19 143 ALA A CA 1
ATOM 1076 C C . ALA A 1 143 ? 9.432 9.285 -7.179 1.00 89.19 143 ALA A C 1
ATOM 1078 O O . ALA A 1 143 ? 10.003 8.426 -7.856 1.00 89.19 143 ALA A O 1
ATOM 1079 N N . THR A 1 144 ? 8.365 9.951 -7.606 1.00 87.69 144 THR A N 1
ATOM 1080 C CA . THR A 1 144 ? 7.855 9.872 -8.973 1.00 87.69 144 THR A CA 1
ATOM 1081 C C . THR A 1 144 ? 8.654 10.744 -9.926 1.00 87.69 144 THR A C 1
ATOM 1083 O O . THR A 1 144 ? 9.247 11.749 -9.537 1.00 87.69 144 THR A O 1
ATOM 1086 N N . CYS A 1 145 ? 8.589 10.393 -11.204 1.00 91.62 145 CYS A N 1
ATOM 1087 C CA . CYS A 1 145 ? 9.008 11.224 -12.321 1.00 91.62 145 CYS A CA 1
ATOM 1088 C C . CYS A 1 145 ? 7.896 11.225 -13.386 1.00 91.62 145 CYS A C 1
ATOM 1090 O O . CYS A 1 145 ? 6.920 10.481 -13.267 1.00 91.62 145 CYS A O 1
ATOM 1092 N N . THR A 1 146 ? 8.034 12.042 -14.428 1.00 93.44 146 THR A N 1
ATOM 1093 C CA . THR A 1 146 ? 7.116 12.090 -15.579 1.00 93.44 146 THR A CA 1
ATOM 1094 C C . THR A 1 146 ? 7.819 11.502 -16.809 1.00 93.44 146 THR A C 1
ATOM 1096 O O . THR A 1 146 ? 8.392 12.252 -17.601 1.00 93.44 146 THR A O 1
ATOM 1099 N N . PRO A 1 147 ? 7.865 10.163 -16.959 1.00 94.12 147 PRO A N 1
ATOM 1100 C CA . PRO A 1 147 ? 8.560 9.536 -18.073 1.00 94.12 147 PRO A CA 1
ATOM 1101 C C . PRO A 1 147 ? 7.777 9.738 -19.374 1.00 94.12 147 PRO A C 1
ATOM 1103 O O . PRO A 1 147 ? 6.545 9.686 -19.389 1.00 94.12 147 PRO A O 1
ATOM 1106 N N . SER A 1 148 ? 8.498 9.945 -20.476 1.00 95.00 148 SER A N 1
ATOM 1107 C CA . SER A 1 148 ? 7.911 9.894 -21.821 1.00 95.00 148 SER A CA 1
ATOM 1108 C C . SER A 1 148 ? 7.682 8.443 -22.262 1.00 95.00 148 SER A C 1
ATOM 1110 O O . SER A 1 148 ? 8.128 7.507 -21.596 1.00 95.00 148 SER A O 1
ATOM 1112 N N . ALA A 1 149 ? 6.997 8.235 -23.391 1.00 93.69 149 ALA A N 1
ATOM 1113 C CA . ALA A 1 149 ? 6.856 6.899 -23.973 1.00 93.69 149 ALA A CA 1
ATOM 1114 C C . ALA A 1 149 ? 8.236 6.241 -24.182 1.00 93.69 149 ALA A C 1
ATOM 1116 O O . ALA A 1 149 ? 9.172 6.898 -24.641 1.00 93.69 149 ALA A O 1
ATOM 1117 N N . GLY A 1 150 ? 8.373 4.967 -23.805 1.00 95.19 150 GLY A N 1
ATOM 1118 C CA . GLY A 1 150 ? 9.652 4.248 -23.853 1.00 95.19 150 GLY A CA 1
ATOM 1119 C C . GLY A 1 150 ? 10.632 4.611 -22.729 1.00 95.19 150 GLY A C 1
ATOM 1120 O O . GLY A 1 150 ? 11.808 4.244 -22.794 1.00 95.19 150 GLY A O 1
ATOM 1121 N N . GLN A 1 151 ? 10.172 5.314 -21.687 1.00 97.19 151 GLN A N 1
ATOM 1122 C CA . GLN A 1 151 ? 10.953 5.603 -20.482 1.00 97.19 151 GLN A CA 1
ATOM 1123 C C . GLN A 1 151 ? 10.286 5.061 -19.213 1.00 97.19 151 GLN A C 1
ATOM 1125 O O . GLN A 1 151 ? 9.072 4.876 -19.146 1.00 97.19 151 GLN A O 1
ATOM 1130 N N . TYR A 1 152 ? 11.094 4.839 -18.182 1.00 96.31 152 TYR A N 1
ATOM 1131 C CA . TYR A 1 152 ? 10.674 4.489 -16.828 1.00 96.31 152 TYR A CA 1
ATOM 1132 C C . TYR A 1 152 ? 11.317 5.448 -15.824 1.00 96.31 152 TYR A C 1
ATOM 1134 O O . TYR A 1 152 ? 12.261 6.172 -16.152 1.00 96.31 152 TYR A O 1
ATOM 1142 N N . CYS A 1 153 ? 10.833 5.450 -14.587 1.00 95.62 153 CYS A N 1
ATOM 1143 C CA . CYS A 1 153 ? 11.453 6.233 -13.524 1.00 95.62 153 CYS A CA 1
ATOM 1144 C C . CYS A 1 153 ? 12.492 5.401 -12.774 1.00 95.62 153 CYS A C 1
ATOM 1146 O O . CYS A 1 153 ? 12.152 4.428 -12.093 1.00 95.62 153 CYS A O 1
ATOM 1148 N N . ASN A 1 154 ? 13.751 5.826 -12.840 1.00 93.50 154 ASN A N 1
ATOM 1149 C CA . ASN A 1 154 ? 14.802 5.365 -11.945 1.00 93.50 154 ASN A CA 1
ATOM 1150 C C . ASN A 1 154 ? 14.953 6.390 -10.813 1.00 93.50 154 ASN A C 1
ATOM 1152 O O . ASN A 1 154 ? 15.671 7.386 -10.936 1.00 93.50 154 ASN A O 1
ATOM 1156 N N . GLY A 1 155 ? 14.168 6.205 -9.750 1.00 88.94 155 GLY A N 1
ATOM 1157 C CA . GLY A 1 155 ? 13.945 7.258 -8.762 1.00 88.94 155 GLY A CA 1
ATOM 1158 C C . GLY A 1 155 ? 13.262 8.469 -9.406 1.00 88.94 155 GLY A C 1
ATOM 1159 O O . GLY A 1 155 ? 12.252 8.323 -10.085 1.00 88.94 155 GLY A O 1
ATOM 1160 N N . SER A 1 156 ? 13.824 9.665 -9.232 1.00 90.56 156 SER A N 1
ATOM 1161 C CA . SER A 1 156 ? 13.277 10.908 -9.798 1.00 90.56 156 SER A CA 1
ATOM 1162 C C . SER A 1 156 ? 13.641 11.152 -11.270 1.00 90.56 156 SER A C 1
ATOM 1164 O O . SER A 1 156 ? 13.233 12.169 -11.829 1.00 90.56 156 SER A O 1
ATOM 1166 N N . THR A 1 157 ? 14.415 10.266 -11.905 1.00 94.81 157 THR A N 1
ATOM 1167 C CA . THR A 1 157 ? 14.960 10.486 -13.254 1.00 94.81 157 THR A CA 1
ATOM 1168 C C . THR A 1 157 ? 14.297 9.573 -14.281 1.00 94.81 157 THR A C 1
ATOM 1170 O O . THR A 1 157 ? 14.337 8.348 -14.152 1.00 94.81 157 THR A O 1
ATOM 1173 N N . ALA A 1 158 ? 13.740 10.164 -15.341 1.00 96.88 158 ALA A N 1
ATOM 1174 C CA . ALA A 1 158 ? 13.235 9.416 -16.488 1.00 96.88 158 ALA A CA 1
ATOM 1175 C C . ALA A 1 158 ? 14.402 8.828 -17.297 1.00 96.88 158 ALA A C 1
ATOM 1177 O O . ALA A 1 158 ? 15.303 9.549 -17.722 1.00 96.88 158 ALA A O 1
ATOM 1178 N N . THR A 1 159 ? 14.395 7.511 -17.487 1.00 97.25 159 THR A N 1
ATOM 1179 C CA . THR A 1 159 ? 15.464 6.748 -18.148 1.00 97.25 159 THR A CA 1
ATOM 1180 C C . THR A 1 159 ? 14.859 5.842 -19.215 1.00 97.25 159 THR A C 1
ATOM 1182 O O . THR A 1 159 ? 13.737 5.375 -19.050 1.00 97.25 159 THR A O 1
ATOM 1185 N N . THR A 1 160 ? 15.580 5.583 -20.306 1.00 97.69 160 THR A N 1
ATOM 1186 C CA . THR A 1 160 ? 15.139 4.656 -21.361 1.00 97.69 160 THR A CA 1
ATOM 1187 C C . THR A 1 160 ? 14.856 3.268 -20.799 1.00 97.69 160 THR A C 1
ATOM 1189 O O . THR A 1 160 ? 15.623 2.759 -19.980 1.00 97.69 160 THR A O 1
ATOM 1192 N N . CYS A 1 161 ? 13.761 2.660 -21.24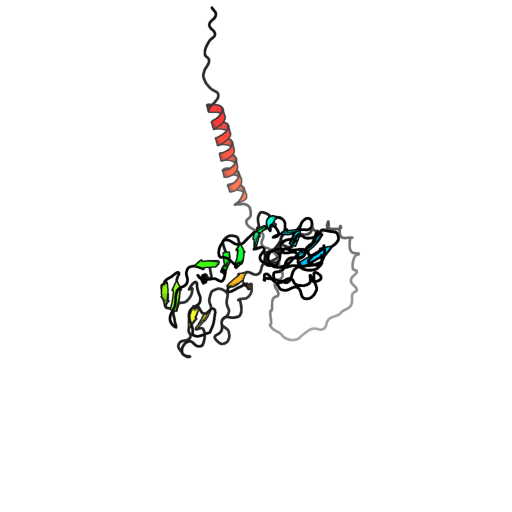2 1.00 98.12 161 CYS A N 1
ATOM 1193 C CA . CYS A 1 161 ? 13.377 1.318 -20.828 1.00 98.12 161 CYS A CA 1
ATOM 1194 C C . CYS A 1 161 ? 14.381 0.253 -21.268 1.00 98.12 161 CYS A C 1
ATOM 1196 O O . CYS A 1 161 ? 15.006 0.355 -22.323 1.00 98.12 161 CYS A O 1
ATOM 1198 N N . ALA A 1 162 ? 14.520 -0.775 -20.439 1.00 97.00 162 ALA A N 1
ATOM 1199 C CA . ALA A 1 162 ? 15.422 -1.893 -20.652 1.00 97.00 162 ALA A CA 1
ATOM 1200 C C . ALA A 1 162 ? 14.915 -3.117 -19.881 1.00 97.00 162 ALA A C 1
ATOM 1202 O O . ALA A 1 162 ? 14.061 -3.011 -18.997 1.00 97.00 162 ALA A O 1
ATOM 1203 N N . ASP A 1 163 ? 15.473 -4.285 -20.174 1.00 95.38 163 ASP A N 1
ATOM 1204 C CA . ASP A 1 163 ? 15.222 -5.464 -19.354 1.00 95.38 163 ASP A CA 1
ATOM 1205 C C . ASP A 1 163 ? 15.772 -5.272 -17.934 1.00 95.38 163 ASP A C 1
ATOM 1207 O O . ASP A 1 163 ? 16.813 -4.650 -17.717 1.00 95.38 163 ASP A O 1
ATOM 1211 N N . GLY A 1 164 ? 15.065 -5.823 -16.945 1.00 93.31 164 GLY A N 1
ATOM 1212 C CA . GLY A 1 164 ? 15.499 -5.788 -15.546 1.00 93.31 164 GLY A CA 1
ATOM 1213 C C . GLY A 1 164 ? 15.340 -4.436 -14.842 1.00 93.31 164 GLY A C 1
ATOM 1214 O O . GLY A 1 164 ? 15.859 -4.276 -13.739 1.00 93.31 164 GLY A O 1
ATOM 1215 N N . ILE A 1 165 ? 14.622 -3.477 -15.436 1.00 96.50 165 ILE A N 1
ATOM 1216 C CA . ILE A 1 165 ? 14.270 -2.224 -14.758 1.00 96.50 165 ILE A CA 1
ATOM 1217 C C . ILE A 1 165 ? 13.379 -2.469 -13.538 1.00 96.50 165 ILE A C 1
ATOM 1219 O O . ILE A 1 165 ? 12.686 -3.483 -13.425 1.00 96.50 165 ILE A O 1
ATOM 1223 N N . THR A 1 166 ? 13.394 -1.507 -12.619 1.00 95.00 166 THR A N 1
ATOM 1224 C CA . THR A 1 166 ? 12.755 -1.648 -11.309 1.00 95.00 166 THR A CA 1
ATOM 1225 C C . THR A 1 166 ? 11.408 -0.953 -11.198 1.00 95.00 166 THR A C 1
ATOM 1227 O O . THR A 1 166 ? 10.762 -1.067 -10.165 1.00 95.00 166 THR A O 1
ATOM 1230 N N . SER A 1 167 ? 10.942 -0.248 -12.225 1.00 94.81 167 SER A N 1
ATOM 1231 C CA . SER A 1 167 ? 9.601 0.338 -12.261 1.00 94.81 167 SER A CA 1
ATOM 1232 C C . SER A 1 167 ? 9.020 0.251 -13.668 1.00 94.81 167 SER A C 1
ATOM 1234 O O . SER A 1 167 ? 9.750 -0.012 -14.620 1.00 94.81 167 SER A O 1
ATOM 1236 N N . ALA A 1 168 ? 7.703 0.407 -13.799 1.00 94.94 168 ALA A N 1
ATOM 1237 C CA . ALA A 1 168 ? 7.033 0.197 -15.076 1.00 94.94 168 ALA A CA 1
ATOM 1238 C C . ALA A 1 168 ? 7.517 1.186 -16.145 1.00 94.94 168 ALA A C 1
ATOM 1240 O O . ALA A 1 168 ? 7.501 2.403 -15.949 1.00 94.94 168 ALA A O 1
ATOM 1241 N N . CYS A 1 169 ? 7.898 0.635 -17.292 1.00 97.00 169 CYS A N 1
ATOM 1242 C CA . CYS A 1 169 ? 8.091 1.380 -18.520 1.00 97.00 169 CYS A CA 1
ATOM 1243 C C . CYS A 1 169 ? 6.761 1.984 -18.983 1.00 97.00 169 CYS A C 1
ATOM 1245 O O . CYS A 1 169 ? 5.730 1.307 -18.983 1.00 97.00 169 CYS A O 1
ATOM 1247 N N . LYS A 1 170 ? 6.774 3.248 -19.410 1.00 96.19 170 LYS A N 1
ATOM 1248 C CA . LYS A 1 170 ? 5.605 3.911 -19.987 1.00 96.19 170 LYS A CA 1
ATOM 1249 C C . LYS A 1 170 ? 5.434 3.477 -21.444 1.00 96.19 170 LYS A C 1
ATOM 1251 O O . LYS A 1 170 ? 6.020 4.067 -22.350 1.00 96.19 170 LYS A O 1
ATOM 1256 N N . CYS A 1 171 ? 4.594 2.470 -21.655 1.00 96.00 171 CYS A N 1
ATOM 1257 C CA . CYS A 1 171 ? 4.188 1.969 -22.968 1.00 96.00 171 CYS A CA 1
ATOM 1258 C C . CYS A 1 171 ? 2.703 2.277 -23.170 1.00 96.00 171 CYS A C 1
ATOM 1260 O O . CYS A 1 171 ? 1.844 1.473 -22.824 1.00 96.00 171 CYS A O 1
ATOM 1262 N N . GLN A 1 172 ? 2.396 3.503 -23.610 1.00 91.69 172 GLN A N 1
ATOM 1263 C CA . GLN A 1 172 ? 1.021 4.017 -23.668 1.00 91.69 172 GLN A CA 1
ATOM 1264 C C . GLN A 1 172 ? 0.251 3.714 -22.363 1.00 91.69 172 GLN A C 1
ATOM 1266 O O . GLN A 1 172 ? 0.638 4.231 -21.308 1.00 91.69 172 GLN A O 1
ATOM 1271 N N . ASP A 1 173 ? -0.776 2.863 -22.418 1.00 89.94 173 ASP A N 1
ATOM 1272 C CA . ASP A 1 173 ? -1.635 2.507 -21.285 1.00 89.94 173 ASP A CA 1
ATOM 1273 C C . ASP A 1 173 ? -1.440 1.068 -20.773 1.00 89.94 173 ASP A C 1
ATOM 1275 O O . ASP A 1 173 ? -2.131 0.658 -19.839 1.00 89.94 173 ASP A O 1
ATOM 1279 N N . VAL A 1 174 ? -0.492 0.293 -21.322 1.00 94.06 174 VAL A N 1
ATOM 1280 C CA . VAL A 1 174 ? -0.201 -1.053 -20.801 1.00 94.06 174 VAL A CA 1
ATOM 1281 C C . VAL A 1 174 ? 0.693 -0.988 -19.560 1.00 94.06 174 VAL A C 1
ATOM 1283 O O . VAL A 1 174 ? 1.683 -0.257 -19.493 1.00 94.06 174 VAL A O 1
ATOM 1286 N N . ALA A 1 175 ? 0.313 -1.752 -18.537 1.00 93.38 175 ALA A N 1
ATOM 1287 C CA . ALA A 1 175 ? 0.984 -1.769 -17.244 1.00 93.38 175 ALA A CA 1
ATOM 1288 C C . ALA A 1 175 ? 2.082 -2.841 -17.170 1.00 93.38 175 ALA A C 1
ATOM 1290 O O . ALA A 1 175 ? 2.083 -3.822 -17.912 1.00 93.38 175 ALA A O 1
ATOM 1291 N N . ASN A 1 176 ? 2.985 -2.677 -16.200 1.00 95.12 176 ASN A N 1
ATOM 1292 C CA . ASN A 1 176 ? 3.992 -3.670 -15.807 1.00 95.12 176 ASN A CA 1
ATOM 1293 C C . ASN A 1 176 ? 4.973 -4.098 -16.917 1.00 95.12 176 ASN A C 1
ATOM 1295 O O . ASN A 1 176 ? 5.583 -5.169 -16.822 1.00 95.12 176 ASN A O 1
ATOM 1299 N N . CYS A 1 177 ? 5.163 -3.267 -17.942 1.00 97.38 177 CYS A N 1
ATOM 1300 C CA . CYS A 1 177 ? 6.181 -3.493 -18.960 1.00 97.38 177 CYS A CA 1
ATOM 1301 C C . CYS A 1 177 ? 7.585 -3.174 -18.419 1.00 97.38 177 CYS A C 1
ATOM 1303 O O . CYS A 1 177 ? 7.780 -2.173 -17.727 1.00 97.38 177 CYS A O 1
ATOM 1305 N N . ALA A 1 178 ? 8.571 -3.990 -18.785 1.00 97.75 178 ALA A N 1
ATOM 1306 C CA . ALA A 1 178 ? 9.992 -3.652 -18.694 1.00 97.75 178 ALA A CA 1
ATOM 1307 C C . ALA A 1 178 ? 10.464 -2.917 -19.961 1.00 97.75 178 ALA A C 1
ATOM 1309 O O . ALA A 1 178 ? 11.223 -1.957 -19.886 1.00 97.75 178 ALA A O 1
ATOM 1310 N N . THR A 1 179 ? 9.956 -3.327 -21.124 1.00 97.94 179 THR A N 1
ATOM 1311 C CA . THR A 1 179 ? 10.214 -2.704 -22.430 1.00 97.94 179 THR A CA 1
ATOM 1312 C C . THR A 1 179 ? 8.911 -2.585 -23.218 1.00 97.94 179 THR A C 1
ATOM 1314 O O . THR A 1 179 ? 7.972 -3.350 -22.980 1.00 97.94 179 THR A O 1
ATOM 1317 N N . CYS A 1 180 ? 8.837 -1.635 -24.151 1.00 97.88 180 CYS A N 1
ATOM 1318 C CA . CYS A 1 180 ? 7.709 -1.508 -25.076 1.00 97.88 180 CYS A CA 1
ATOM 1319 C C . CYS A 1 180 ? 7.966 -2.312 -26.348 1.00 97.88 180 CYS A C 1
ATOM 1321 O O . CYS A 1 180 ? 9.113 -2.527 -26.734 1.00 97.88 180 CYS A O 1
ATOM 1323 N N . ASN A 1 181 ? 6.898 -2.745 -27.006 1.00 96.38 181 ASN A N 1
ATOM 1324 C CA . ASN A 1 181 ? 6.987 -3.292 -28.344 1.00 96.38 181 ASN A CA 1
ATOM 1325 C C . ASN A 1 181 ? 6.984 -2.145 -29.363 1.00 96.38 181 ASN A C 1
ATOM 1327 O O . ASN A 1 181 ? 5.969 -1.492 -29.581 1.00 96.38 181 ASN A O 1
ATOM 1331 N N . ASP A 1 182 ? 8.112 -1.900 -30.019 1.00 91.00 182 ASP A N 1
ATOM 1332 C CA . ASP A 1 182 ? 8.201 -0.794 -30.979 1.00 91.00 182 ASP A CA 1
ATOM 1333 C C . ASP A 1 182 ? 7.407 -1.061 -32.271 1.00 91.00 182 ASP A C 1
ATOM 1335 O O . ASP A 1 182 ? 7.060 -0.126 -32.993 1.00 91.00 182 ASP A O 1
ATOM 1339 N N . THR A 1 183 ? 7.072 -2.325 -32.564 1.00 92.94 183 THR A N 1
ATOM 1340 C CA . THR A 1 183 ? 6.367 -2.697 -33.805 1.00 92.94 183 THR A CA 1
ATOM 1341 C C . THR A 1 183 ? 4.900 -2.273 -33.833 1.00 92.94 183 THR A C 1
ATOM 1343 O O . THR A 1 183 ? 4.337 -2.127 -34.916 1.00 92.94 183 THR A O 1
ATOM 1346 N N . ASP A 1 184 ? 4.296 -2.026 -32.668 1.00 92.75 184 ASP A N 1
ATOM 1347 C CA . ASP A 1 184 ? 2.920 -1.539 -32.536 1.00 92.75 184 ASP A CA 1
ATOM 1348 C C . ASP A 1 184 ? 2.839 -0.118 -31.960 1.00 92.75 184 ASP A C 1
ATOM 1350 O O . ASP A 1 184 ? 1.797 0.309 -31.466 1.00 92.75 184 ASP A O 1
ATOM 1354 N N . GLY A 1 185 ? 3.943 0.634 -32.025 1.00 89.06 185 GLY A N 1
ATOM 1355 C CA . GLY A 1 185 ? 4.010 1.986 -31.472 1.00 89.06 185 GLY A CA 1
ATOM 1356 C C . GLY A 1 185 ? 3.966 2.025 -29.940 1.00 89.06 185 GLY A C 1
ATOM 1357 O O . GLY A 1 185 ? 3.596 3.054 -29.367 1.00 89.06 185 GLY A O 1
ATOM 1358 N N . GLY A 1 186 ? 4.323 0.925 -29.270 1.00 91.25 186 GLY A N 1
ATOM 1359 C CA . GLY A 1 186 ? 4.351 0.812 -27.815 1.00 91.25 186 GLY A CA 1
ATOM 1360 C C . GLY A 1 186 ? 2.979 0.583 -27.185 1.00 91.25 186 GLY A C 1
ATOM 1361 O O . GLY A 1 186 ? 2.797 0.913 -26.013 1.00 91.25 186 GLY A O 1
ATOM 1362 N N . SER A 1 187 ? 2.020 0.054 -27.949 1.00 94.25 187 SER A N 1
ATOM 1363 C CA . SER A 1 187 ? 0.701 -0.358 -27.450 1.00 94.25 187 SER A CA 1
ATOM 1364 C C . SER A 1 187 ? 0.735 -1.718 -26.740 1.00 94.25 187 SER A C 1
ATOM 1366 O O . SER A 1 187 ? -0.236 -2.073 -26.072 1.00 94.25 187 SER A O 1
ATOM 1368 N N . SER A 1 188 ? 1.841 -2.462 -26.832 1.00 96.88 188 SER A N 1
ATOM 1369 C CA . SER A 1 188 ? 2.097 -3.660 -26.028 1.00 96.88 188 SER A CA 1
ATOM 1370 C C . SER A 1 188 ? 3.473 -3.649 -25.360 1.00 96.88 188 SER A C 1
ATOM 1372 O O . SER A 1 188 ? 4.368 -2.874 -25.708 1.00 96.88 188 SER A O 1
ATOM 1374 N N . CYS A 1 189 ? 3.647 -4.513 -24.360 1.00 98.06 189 CYS A N 1
ATOM 1375 C CA . CYS A 1 189 ? 4.941 -4.763 -23.743 1.00 98.06 189 CYS A CA 1
ATOM 1376 C C . CYS A 1 189 ? 5.800 -5.659 -24.651 1.00 98.06 189 CYS A C 1
ATOM 1378 O O . CYS A 1 189 ? 5.333 -6.687 -25.141 1.00 98.06 189 CYS A O 1
ATOM 1380 N N . GLY A 1 190 ? 7.080 -5.319 -24.802 1.00 97.25 190 GLY A N 1
ATOM 1381 C CA . GLY A 1 190 ? 8.089 -6.212 -25.382 1.00 97.25 190 GLY A CA 1
ATOM 1382 C C . GLY A 1 190 ? 8.584 -7.250 -24.369 1.00 97.25 190 GLY A C 1
ATOM 1383 O O . GLY A 1 190 ? 8.797 -8.413 -24.702 1.00 97.25 190 GLY A O 1
ATOM 1384 N N . ALA A 1 191 ? 8.700 -6.842 -23.105 1.00 97.75 191 ALA A N 1
ATOM 1385 C CA . ALA A 1 191 ? 9.035 -7.688 -21.967 1.00 97.75 191 ALA A CA 1
ATOM 1386 C C . ALA A 1 191 ? 8.305 -7.196 -20.714 1.00 97.75 191 ALA A C 1
ATOM 1388 O O . ALA A 1 191 ? 7.975 -6.014 -20.595 1.00 97.75 191 ALA A O 1
ATOM 1389 N N . CYS A 1 192 ? 8.082 -8.094 -19.757 1.00 97.88 192 CYS A N 1
ATOM 1390 C CA . CYS A 1 192 ? 7.434 -7.769 -18.489 1.00 97.88 192 CYS A CA 1
ATOM 1391 C C . CYS A 1 192 ? 8.433 -7.507 -17.366 1.00 97.88 192 CYS A C 1
ATOM 1393 O O . CYS A 1 192 ? 9.541 -8.046 -17.361 1.00 97.88 192 CYS A O 1
ATOM 1395 N N . LEU A 1 193 ? 7.996 -6.744 -16.362 1.00 96.94 193 LEU A N 1
ATOM 1396 C CA . LEU A 1 193 ? 8.715 -6.633 -15.096 1.00 96.94 193 LEU A CA 1
ATOM 1397 C C . LEU A 1 193 ? 8.876 -8.001 -14.407 1.00 96.94 193 LEU A C 1
ATOM 1399 O O . LEU A 1 193 ? 8.247 -9.011 -14.748 1.00 96.94 193 LEU A O 1
ATOM 1403 N N . LYS A 1 194 ? 9.757 -8.029 -13.405 1.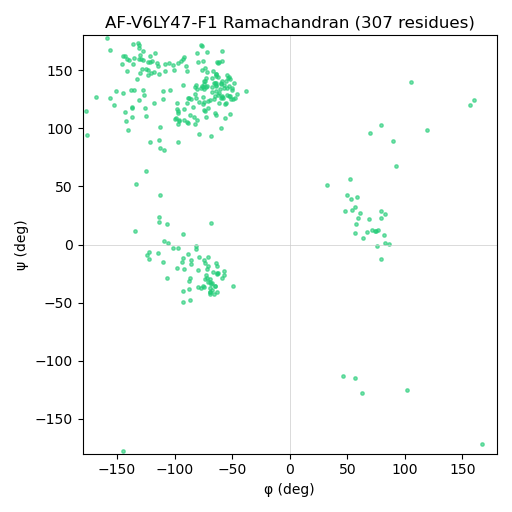00 96.00 194 LYS A N 1
ATOM 1404 C CA . LYS A 1 194 ? 10.122 -9.230 -12.650 1.00 96.00 194 LYS A CA 1
ATOM 1405 C C . LYS A 1 194 ? 8.887 -9.993 -12.149 1.00 96.00 194 LYS A C 1
ATOM 1407 O O . LYS A 1 194 ? 7.981 -9.417 -11.562 1.00 96.00 194 LYS A O 1
ATOM 1412 N N . ASN A 1 195 ? 8.915 -11.315 -12.331 1.00 96.56 195 ASN A N 1
ATOM 1413 C CA . ASN A 1 195 ? 7.874 -12.271 -11.927 1.00 96.56 195 ASN A CA 1
ATOM 1414 C C . ASN A 1 195 ? 6.527 -12.170 -12.664 1.00 96.56 195 ASN A C 1
ATOM 1416 O O . ASN A 1 195 ? 5.595 -12.865 -12.271 1.00 96.56 195 ASN A O 1
ATOM 1420 N N . LEU A 1 196 ? 6.423 -11.406 -13.754 1.00 97.12 196 LEU A N 1
ATOM 1421 C CA . LEU A 1 196 ? 5.245 -11.402 -14.629 1.00 97.12 196 LEU A CA 1
ATOM 1422 C C . LEU A 1 196 ? 5.471 -12.239 -15.898 1.00 97.12 196 LEU A C 1
ATOM 1424 O O . LEU A 1 196 ? 6.603 -12.391 -16.370 1.00 97.12 196 LEU A O 1
ATOM 1428 N N . LYS A 1 197 ? 4.392 -12.809 -16.433 1.00 97.44 197 LYS A N 1
ATOM 1429 C CA . LYS A 1 197 ? 4.343 -13.504 -17.723 1.00 97.44 197 LYS A CA 1
ATOM 1430 C C . LYS A 1 197 ? 3.934 -12.507 -18.807 1.00 97.44 197 LYS A C 1
ATOM 1432 O O . LYS A 1 197 ? 3.017 -11.720 -18.589 1.00 97.44 197 LYS A O 1
ATOM 1437 N N . LEU A 1 198 ? 4.604 -12.576 -19.957 1.00 97.19 198 LEU A N 1
ATOM 1438 C CA . LEU A 1 198 ? 4.174 -11.887 -21.170 1.00 97.19 198 LEU A CA 1
ATOM 1439 C C . LEU A 1 198 ? 3.144 -12.764 -21.878 1.00 97.19 198 LEU A C 1
ATOM 1441 O O . LEU A 1 198 ? 3.473 -13.881 -22.273 1.00 97.19 198 LEU A O 1
ATOM 1445 N N . ASP A 1 199 ? 1.925 -12.259 -22.027 1.00 96.19 199 ASP A N 1
ATOM 1446 C CA . ASP A 1 199 ? 0.836 -12.953 -22.713 1.00 96.19 199 ASP A CA 1
ATOM 1447 C C . ASP A 1 199 ? 0.079 -11.976 -23.614 1.00 96.19 199 ASP A C 1
ATOM 1449 O O . ASP A 1 199 ? -0.425 -10.954 -23.150 1.00 96.19 199 ASP A O 1
ATOM 1453 N N . GLY A 1 200 ? 0.077 -12.233 -24.924 1.00 94.19 200 GLY A N 1
ATOM 1454 C CA . GLY A 1 200 ? -0.557 -11.347 -25.907 1.00 94.19 200 GLY A CA 1
ATOM 1455 C C . GLY A 1 200 ? -0.081 -9.887 -25.850 1.00 94.19 200 GLY A C 1
ATOM 1456 O O . GLY A 1 200 ? -0.868 -8.984 -26.121 1.00 94.19 200 GLY A O 1
ATOM 1457 N N . GLY A 1 201 ? 1.172 -9.640 -25.446 1.00 95.69 201 GLY A N 1
ATOM 1458 C CA . GLY A 1 201 ? 1.710 -8.285 -25.289 1.00 95.69 201 GLY A CA 1
ATOM 1459 C C . GLY A 1 201 ? 1.357 -7.596 -23.961 1.00 95.69 201 GLY A C 1
ATOM 1460 O O . GLY A 1 201 ? 1.636 -6.411 -23.794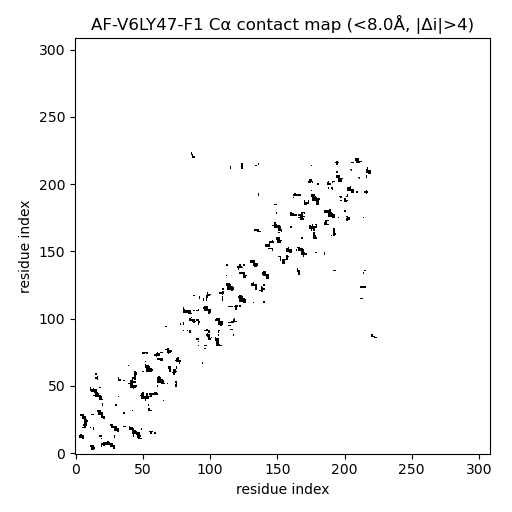 1.00 95.69 201 GLY A O 1
ATOM 1461 N N . LYS A 1 202 ? 0.754 -8.311 -23.006 1.00 96.75 202 LYS A N 1
ATOM 1462 C CA . LYS A 1 202 ? 0.375 -7.794 -21.685 1.00 96.75 202 LYS A CA 1
ATOM 1463 C C . LYS A 1 202 ? 1.141 -8.476 -20.559 1.00 96.75 202 LYS A C 1
ATOM 1465 O O . LYS A 1 202 ? 1.573 -9.620 -20.683 1.00 96.75 202 LYS A O 1
ATOM 1470 N N . CYS A 1 203 ? 1.241 -7.771 -19.436 1.00 96.88 203 CYS A N 1
ATOM 1471 C CA . CYS A 1 203 ? 1.936 -8.200 -18.226 1.00 96.88 203 CYS A CA 1
ATOM 1472 C C . CYS A 1 203 ? 0.980 -8.145 -17.026 1.00 96.88 203 CYS A C 1
ATOM 1474 O O . CYS A 1 203 ? 1.146 -7.356 -16.097 1.00 96.88 203 CYS A O 1
ATOM 1476 N N . GLU A 1 204 ? -0.076 -8.954 -17.077 1.00 95.06 204 GLU A N 1
ATOM 1477 C CA . GLU A 1 204 ? -1.147 -8.968 -16.063 1.00 95.06 204 GLU A CA 1
ATOM 1478 C C . GLU A 1 204 ? -1.129 -10.246 -15.209 1.00 95.06 204 GLU A C 1
ATOM 1480 O O . GLU A 1 204 ? -1.729 -10.290 -14.137 1.00 95.06 204 GLU A O 1
ATOM 1485 N N . VAL A 1 205 ? -0.404 -11.279 -15.650 1.00 95.88 205 VAL A N 1
ATOM 1486 C CA . VAL A 1 205 ? -0.374 -12.597 -15.007 1.00 95.88 205 VAL A CA 1
ATOM 1487 C C . VAL A 1 205 ? 0.986 -12.835 -14.361 1.00 95.88 205 VAL A C 1
ATOM 1489 O O . VAL A 1 205 ? 2.028 -12.638 -14.985 1.00 95.88 205 VAL A O 1
ATOM 1492 N N . CYS A 1 206 ? 0.994 -13.294 -13.112 1.00 97.62 206 CYS A N 1
ATOM 1493 C CA . CYS A 1 206 ? 2.226 -13.677 -12.428 1.00 97.62 206 CYS A CA 1
ATOM 1494 C C . CYS A 1 206 ? 2.797 -15.002 -12.951 1.00 97.62 206 CYS A C 1
ATOM 1496 O O . CYS A 1 206 ? 2.075 -15.880 -13.428 1.00 97.62 206 CYS A O 1
ATOM 1498 N N . LYS A 1 207 ? 4.120 -15.161 -12.848 1.00 97.62 207 LYS A N 1
ATOM 1499 C CA . LYS A 1 207 ? 4.810 -16.439 -13.072 1.00 97.62 207 LYS A CA 1
ATOM 1500 C C . LYS A 1 207 ? 4.339 -17.491 -12.062 1.00 97.62 207 LYS A C 1
ATOM 1502 O O . LYS A 1 207 ? 3.859 -17.150 -10.984 1.00 97.62 207 LYS A O 1
ATOM 1507 N N . ASP A 1 208 ? 4.488 -18.769 -12.407 1.00 95.75 208 ASP A N 1
ATOM 1508 C CA . ASP A 1 208 ? 4.112 -19.857 -11.497 1.00 95.75 208 ASP A CA 1
ATOM 1509 C C . ASP A 1 208 ? 4.908 -19.755 -10.191 1.00 95.75 208 ASP A C 1
ATOM 1511 O O . ASP A 1 208 ? 6.099 -19.438 -10.203 1.00 95.75 208 ASP A O 1
ATOM 1515 N N . GLY A 1 209 ? 4.236 -19.982 -9.061 1.00 94.94 209 GLY A N 1
ATOM 1516 C CA . GLY A 1 209 ? 4.814 -19.764 -7.732 1.00 94.94 209 GLY A CA 1
ATOM 1517 C C . GLY A 1 209 ? 4.674 -18.334 -7.196 1.00 94.94 209 GLY A C 1
ATOM 1518 O O . GLY A 1 209 ? 5.113 -18.078 -6.075 1.00 94.94 209 GLY A O 1
ATOM 1519 N N . PHE A 1 210 ? 4.048 -17.416 -7.943 1.00 95.94 210 PHE A N 1
ATOM 1520 C CA . PHE A 1 210 ? 3.826 -16.029 -7.529 1.00 95.94 210 PHE A CA 1
ATOM 1521 C C . PHE A 1 210 ? 2.334 -15.648 -7.557 1.00 95.94 210 PHE A C 1
ATOM 1523 O O . PHE A 1 210 ? 1.588 -16.095 -8.426 1.00 95.94 210 PHE A O 1
ATOM 1530 N N . GLU A 1 211 ? 1.907 -14.795 -6.622 1.00 93.69 211 GLU A N 1
ATOM 1531 C CA . GLU A 1 211 ? 0.591 -14.139 -6.603 1.00 93.69 211 GLU A CA 1
ATOM 1532 C C . GLU A 1 211 ? 0.727 -12.626 -6.795 1.00 93.69 211 GLU A C 1
ATOM 1534 O O . GLU A 1 211 ? 1.697 -12.010 -6.346 1.00 93.69 211 GLU A O 1
ATOM 1539 N N . MET A 1 212 ? -0.258 -12.022 -7.462 1.00 92.81 212 MET A N 1
ATOM 1540 C CA . MET A 1 212 ? -0.328 -10.571 -7.615 1.00 92.81 212 MET A CA 1
ATOM 1541 C C . MET A 1 212 ? -0.777 -9.961 -6.289 1.00 92.81 212 MET A C 1
ATOM 1543 O O . MET A 1 212 ? -1.860 -10.283 -5.802 1.00 92.81 212 MET A O 1
ATOM 1547 N N . LEU A 1 213 ? 0.026 -9.060 -5.729 1.00 91.06 213 LEU A N 1
ATOM 1548 C CA . LEU A 1 213 ? -0.353 -8.210 -4.606 1.00 91.06 213 LEU A CA 1
ATOM 1549 C C . LEU A 1 213 ? -0.004 -6.764 -4.920 1.00 91.06 213 LEU A C 1
ATOM 1551 O O . LEU A 1 213 ? 1.146 -6.441 -5.213 1.00 91.06 213 LEU A O 1
ATOM 1555 N N . GLY A 1 214 ? -1.004 -5.888 -4.845 1.00 86.44 214 GLY A N 1
ATOM 1556 C CA . GLY A 1 214 ? -0.849 -4.509 -5.287 1.00 86.44 214 GLY A CA 1
ATOM 1557 C C . GLY A 1 214 ? -0.400 -4.467 -6.746 1.00 86.44 214 GLY A C 1
ATOM 1558 O O . GLY A 1 214 ? -1.130 -4.901 -7.635 1.00 86.44 214 GLY A O 1
ATOM 1559 N N . LYS A 1 215 ? 0.818 -3.971 -6.983 1.00 84.25 215 LYS A N 1
ATOM 1560 C CA . LYS A 1 215 ? 1.412 -3.848 -8.326 1.00 84.25 215 LYS A CA 1
ATOM 1561 C C . LYS A 1 215 ? 2.502 -4.884 -8.619 1.00 84.25 215 LYS A C 1
ATOM 1563 O O . LYS A 1 215 ? 3.113 -4.828 -9.682 1.00 84.25 215 LYS A O 1
ATOM 1568 N N . LEU A 1 216 ? 2.795 -5.787 -7.680 1.00 93.94 216 LEU A N 1
ATOM 1569 C CA . LEU A 1 216 ? 3.917 -6.722 -7.773 1.00 93.94 216 LEU A CA 1
ATOM 1570 C C . LEU A 1 216 ? 3.453 -8.178 -7.729 1.00 93.94 216 LEU A C 1
ATOM 1572 O O . LEU A 1 216 ? 2.529 -8.537 -7.005 1.00 93.94 216 LEU A O 1
ATOM 1576 N N . CYS A 1 217 ? 4.179 -9.038 -8.437 1.00 95.81 217 CYS A N 1
ATOM 1577 C CA . CYS A 1 217 ? 4.070 -10.484 -8.289 1.00 95.81 217 CYS A CA 1
ATOM 1578 C C . CYS A 1 217 ? 5.044 -10.967 -7.207 1.00 95.81 217 CYS A C 1
ATOM 1580 O O . CYS A 1 217 ? 6.262 -11.018 -7.425 1.00 95.81 217 CYS A O 1
ATOM 1582 N N . VAL A 1 218 ? 4.503 -11.312 -6.038 1.00 93.81 218 VAL A N 1
ATOM 1583 C CA . VAL A 1 218 ? 5.263 -11.812 -4.883 1.00 93.81 218 VAL A CA 1
ATOM 1584 C C . VAL A 1 218 ? 5.154 -13.323 -4.763 1.00 93.81 218 VAL A C 1
ATOM 1586 O O . VAL A 1 218 ? 4.200 -13.918 -5.255 1.00 93.81 218 VAL A O 1
ATOM 1589 N N . ALA A 1 219 ? 6.144 -13.960 -4.140 1.00 92.88 219 ALA A N 1
ATOM 1590 C CA . ALA A 1 219 ? 6.127 -15.407 -3.960 1.00 92.88 219 ALA A CA 1
ATOM 1591 C C . ALA A 1 219 ? 4.895 -15.836 -3.148 1.00 92.88 219 ALA A C 1
ATOM 1593 O O . ALA A 1 219 ? 4.535 -15.183 -2.166 1.00 92.88 219 ALA A O 1
ATOM 1594 N N . LEU A 1 220 ? 4.264 -16.937 -3.557 1.00 90.69 220 LEU A N 1
ATOM 1595 C CA . LEU A 1 220 ? 3.159 -17.532 -2.816 1.00 90.69 220 LEU A CA 1
ATOM 1596 C C . LEU A 1 220 ? 3.623 -17.908 -1.408 1.00 90.69 220 LEU A C 1
ATOM 1598 O O . LEU A 1 220 ? 4.597 -18.637 -1.225 1.00 90.69 220 LEU A O 1
ATOM 1602 N N . GLU A 1 221 ? 2.890 -17.434 -0.407 1.00 84.06 221 GLU A N 1
ATOM 1603 C CA . GLU A 1 221 ? 3.120 -17.836 0.974 1.00 84.06 221 GLU A CA 1
ATOM 1604 C C . GLU A 1 221 ? 2.635 -19.268 1.173 1.00 84.06 221 GLU A C 1
ATOM 1606 O O . GLU A 1 221 ? 1.432 -19.538 1.185 1.00 84.06 221 GLU A O 1
ATOM 1611 N N . THR A 1 222 ? 3.572 -20.192 1.355 1.00 75.69 222 THR A N 1
ATOM 1612 C CA . THR A 1 222 ? 3.261 -21.510 1.897 1.00 75.69 222 THR A CA 1
ATOM 1613 C C . THR A 1 222 ? 3.007 -21.340 3.385 1.00 75.69 222 THR A C 1
ATOM 1615 O O . THR A 1 222 ? 3.911 -20.950 4.129 1.00 75.69 222 THR A O 1
ATOM 1618 N N . ALA A 1 223 ? 1.781 -21.614 3.831 1.00 58.91 223 ALA A N 1
ATOM 1619 C CA . ALA A 1 223 ? 1.560 -21.839 5.248 1.00 58.91 223 ALA A CA 1
ATOM 1620 C C . ALA A 1 223 ? 2.504 -22.973 5.662 1.00 58.91 223 ALA A C 1
ATOM 1622 O O . ALA A 1 223 ? 2.455 -24.058 5.083 1.00 58.91 223 ALA A O 1
ATOM 1623 N N . VAL A 1 224 ? 3.399 -22.704 6.614 1.00 55.62 224 VAL A N 1
ATOM 1624 C CA . VAL A 1 224 ? 4.028 -23.790 7.359 1.00 55.62 224 VAL A CA 1
ATOM 1625 C C . VAL A 1 224 ? 2.883 -24.362 8.175 1.00 55.62 224 VAL A C 1
ATOM 1627 O O . VAL A 1 224 ? 2.509 -23.795 9.203 1.00 55.62 224 VAL A O 1
ATOM 1630 N N . GLU A 1 225 ? 2.226 -25.384 7.634 1.00 55.75 225 GLU A N 1
ATOM 1631 C CA . GLU A 1 225 ? 1.316 -26.201 8.418 1.00 55.75 225 GLU A CA 1
ATOM 1632 C C . GLU A 1 225 ? 2.127 -26.642 9.646 1.00 55.75 225 GLU A C 1
ATOM 1634 O O . GLU A 1 225 ? 3.282 -27.056 9.476 1.00 55.75 225 GLU A O 1
ATOM 1639 N N . PRO A 1 226 ? 1.631 -26.435 10.881 1.00 53.12 226 PRO A N 1
ATOM 1640 C CA . PRO A 1 226 ? 2.299 -26.990 12.046 1.00 53.12 226 PRO A CA 1
ATOM 1641 C C . PRO A 1 226 ? 2.516 -28.467 11.741 1.00 53.12 226 PRO A C 1
ATOM 1643 O O . PRO A 1 226 ? 1.557 -29.135 11.361 1.00 53.12 226 PRO A O 1
ATOM 1646 N N . GLU A 1 227 ? 3.753 -28.961 11.825 1.00 49.97 227 GLU A N 1
ATOM 1647 C CA . GLU A 1 227 ? 3.953 -30.403 11.771 1.00 49.97 227 GLU A CA 1
ATOM 1648 C C . GLU A 1 227 ? 3.162 -30.978 12.943 1.00 49.97 227 GLU A C 1
ATOM 1650 O O . GLU A 1 227 ? 3.585 -30.873 14.098 1.00 49.97 227 GLU A O 1
ATOM 1655 N N . ASP A 1 228 ? 1.971 -31.506 12.659 1.00 47.69 228 ASP A N 1
ATOM 1656 C CA . ASP A 1 228 ? 1.231 -32.291 13.625 1.00 47.69 228 ASP A CA 1
ATOM 1657 C C . ASP A 1 228 ? 2.204 -33.362 14.125 1.00 47.69 228 ASP A C 1
ATOM 1659 O O . ASP A 1 228 ? 2.841 -34.038 13.301 1.00 47.69 228 ASP A O 1
ATOM 1663 N N . PRO A 1 229 ? 2.380 -33.517 15.452 1.00 57.91 229 PRO A N 1
ATOM 1664 C CA . PRO A 1 229 ? 3.181 -34.595 15.991 1.00 57.91 229 PRO A CA 1
ATOM 1665 C C . PRO A 1 229 ? 2.663 -35.886 15.378 1.00 57.91 229 PRO A C 1
ATOM 1667 O O . PRO A 1 229 ? 1.519 -36.281 15.619 1.00 57.91 229 PRO A O 1
ATOM 1670 N N . LYS A 1 230 ? 3.492 -36.502 14.529 1.00 55.09 230 LYS A N 1
ATOM 1671 C CA . LYS A 1 230 ? 3.149 -37.741 13.842 1.00 55.09 230 LYS A CA 1
ATOM 1672 C C . LYS A 1 230 ? 2.579 -38.699 14.894 1.00 55.09 230 LYS A C 1
ATOM 1674 O O . LYS A 1 230 ? 3.252 -38.897 15.914 1.00 55.09 230 LYS A O 1
ATOM 1679 N N . PRO A 1 231 ? 1.366 -39.254 14.697 1.00 64.50 231 PRO A N 1
ATOM 1680 C CA . PRO A 1 231 ? 0.795 -40.201 15.639 1.00 64.50 231 PRO A CA 1
ATOM 1681 C C . PRO A 1 231 ? 1.841 -41.271 15.967 1.00 64.50 231 PRO A C 1
ATOM 1683 O O . PRO A 1 231 ? 2.570 -41.682 15.053 1.00 64.50 231 PRO A O 1
ATOM 1686 N N . PRO A 1 232 ? 1.963 -41.703 17.237 1.00 61.03 232 PRO A N 1
ATOM 1687 C CA . PRO A 1 232 ? 2.853 -42.797 17.587 1.00 61.03 232 PRO A CA 1
ATOM 1688 C C . PRO A 1 232 ? 2.586 -43.953 16.629 1.00 61.03 232 PRO A C 1
ATOM 1690 O O . PRO A 1 232 ? 1.434 -44.347 16.454 1.00 61.03 232 PRO A O 1
ATOM 1693 N N . VAL A 1 233 ? 3.636 -44.437 15.963 1.00 61.94 233 VAL A N 1
ATOM 1694 C CA . VAL A 1 233 ? 3.534 -45.571 15.043 1.00 61.94 233 VAL A CA 1
ATOM 1695 C C . VAL A 1 233 ? 2.943 -46.737 15.832 1.00 61.94 233 VAL A C 1
ATOM 1697 O O . VAL A 1 233 ? 3.595 -47.276 16.726 1.00 61.94 233 VAL A O 1
ATOM 1700 N N . GLU A 1 234 ? 1.690 -47.082 15.539 1.00 70.00 234 GLU A N 1
ATOM 1701 C CA . GLU A 1 234 ? 1.049 -48.268 16.090 1.00 70.00 234 GLU A CA 1
ATOM 1702 C C . GLU A 1 234 ? 1.805 -49.496 15.553 1.00 70.00 234 GLU A C 1
ATOM 1704 O O . GLU A 1 234 ? 2.046 -49.572 14.345 1.00 70.00 234 GLU A O 1
ATOM 1709 N N . PRO A 1 235 ? 2.261 -50.427 16.412 1.00 62.59 235 PRO A N 1
ATOM 1710 C CA . PRO A 1 235 ? 3.022 -51.579 15.952 1.00 62.59 235 PRO A CA 1
ATOM 1711 C C . PRO A 1 235 ? 2.177 -52.430 15.000 1.00 62.59 235 PRO A C 1
ATOM 1713 O O . PRO A 1 235 ? 1.110 -52.919 15.373 1.00 62.59 235 PRO A O 1
ATOM 1716 N N . GLU A 1 236 ? 2.670 -52.614 13.770 1.00 63.00 236 GLU A N 1
ATOM 1717 C CA . GLU A 1 236 ? 2.015 -53.442 12.760 1.00 63.00 236 GLU A CA 1
ATOM 1718 C C . GLU A 1 236 ? 1.782 -54.858 13.299 1.00 63.00 236 GLU A C 1
ATOM 1720 O O . GLU A 1 236 ? 2.705 -55.582 13.689 1.00 63.00 236 GLU A O 1
ATOM 1725 N N . LYS A 1 237 ? 0.511 -55.263 13.308 1.00 58.75 237 LYS A N 1
ATOM 1726 C CA . LYS A 1 237 ? 0.100 -56.635 13.588 1.00 58.75 237 LYS A CA 1
ATOM 1727 C C . LYS A 1 237 ? 0.663 -57.550 12.487 1.00 58.75 237 LYS A C 1
ATOM 1729 O O . LYS A 1 237 ? 0.481 -57.233 11.313 1.00 58.75 237 LYS A O 1
ATOM 1734 N N . PRO A 1 238 ? 1.297 -58.690 12.817 1.00 59.88 238 PRO A N 1
ATOM 1735 C CA . PRO A 1 238 ? 1.835 -59.595 11.808 1.00 59.88 238 PRO A CA 1
ATOM 1736 C C . PRO A 1 238 ? 0.738 -60.078 10.854 1.00 59.88 238 PRO A C 1
ATOM 1738 O O . PRO A 1 238 ? -0.280 -60.622 11.294 1.00 59.88 238 PRO A O 1
ATOM 1741 N N . ASN A 1 239 ? 0.956 -59.891 9.551 1.00 61.94 239 ASN A N 1
ATOM 1742 C CA . ASN A 1 239 ? 0.077 -60.445 8.528 1.00 61.94 239 ASN A CA 1
ATOM 1743 C C . ASN A 1 239 ? 0.132 -61.984 8.554 1.00 61.94 239 ASN A C 1
ATOM 1745 O O . ASN A 1 239 ? 1.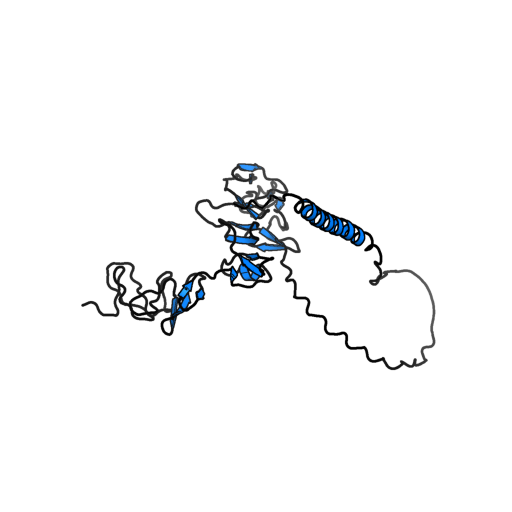215 -62.558 8.703 1.00 61.94 239 ASN A O 1
ATOM 1749 N N . PRO A 1 240 ? -1.014 -62.668 8.393 1.00 68.12 240 PRO A N 1
ATOM 1750 C CA . PRO A 1 240 ? -1.047 -64.119 8.287 1.00 68.12 240 PRO A CA 1
ATOM 1751 C C . PRO A 1 240 ? -0.361 -64.595 6.991 1.00 68.12 240 PRO A C 1
ATOM 1753 O O . PRO A 1 240 ? -0.396 -63.891 5.978 1.00 68.12 240 PRO A O 1
ATOM 1756 N N . PRO A 1 241 ? 0.259 -65.789 7.000 1.00 59.91 241 PRO A N 1
ATOM 1757 C CA . PRO A 1 241 ? 0.985 -66.310 5.849 1.00 59.91 241 PRO A CA 1
ATOM 1758 C C . PRO A 1 241 ? 0.039 -66.593 4.678 1.00 59.91 241 PRO A C 1
ATOM 1760 O O . PRO A 1 241 ? -0.936 -67.335 4.804 1.00 59.91 241 PRO A O 1
ATOM 1763 N N . ILE A 1 242 ? 0.357 -66.005 3.525 1.00 54.34 242 ILE A N 1
ATOM 1764 C CA . ILE A 1 242 ? -0.301 -66.284 2.248 1.00 54.34 242 ILE A CA 1
ATOM 1765 C C . ILE A 1 242 ? 0.207 -67.640 1.747 1.00 54.34 242 ILE A C 1
ATOM 1767 O O . ILE A 1 242 ? 1.406 -67.830 1.551 1.00 54.34 242 ILE A O 1
ATOM 1771 N N . ASN A 1 243 ? -0.715 -68.579 1.551 1.00 50.97 243 ASN A N 1
ATOM 1772 C CA . ASN A 1 243 ? -0.457 -69.882 0.948 1.00 50.97 243 ASN A CA 1
ATOM 1773 C C . ASN A 1 243 ? -0.613 -69.753 -0.583 1.00 50.97 243 ASN A C 1
ATOM 1775 O O . ASN A 1 243 ? -1.653 -69.250 -1.017 1.00 50.97 243 ASN A O 1
ATOM 1779 N N . PRO A 1 244 ? 0.369 -70.140 -1.415 1.00 50.44 244 PRO A N 1
ATOM 1780 C CA . PRO A 1 244 ? 0.236 -70.041 -2.866 1.00 50.44 244 PRO A CA 1
ATOM 1781 C C . PRO A 1 244 ? -0.611 -71.193 -3.429 1.00 50.44 244 PRO A C 1
ATOM 1783 O O . PRO A 1 244 ? -0.272 -72.363 -3.263 1.00 50.44 244 PRO A O 1
ATOM 1786 N N . ASP A 1 245 ? -1.699 -70.852 -4.122 1.00 42.62 245 ASP A N 1
ATOM 1787 C CA . ASP A 1 245 ? -2.467 -71.786 -4.953 1.00 42.62 245 ASP A CA 1
ATOM 1788 C C . ASP A 1 245 ? -1.694 -72.073 -6.264 1.00 42.62 245 ASP A C 1
ATOM 1790 O O . ASP A 1 245 ? -1.275 -71.125 -6.943 1.00 42.62 245 ASP A O 1
ATOM 1794 N N . PRO A 1 246 ? -1.448 -73.345 -6.631 1.00 57.03 246 PRO A N 1
ATOM 1795 C CA . PRO A 1 246 ? -0.724 -73.712 -7.834 1.00 57.03 246 PRO A CA 1
ATOM 1796 C C . PRO A 1 246 ? -1.693 -74.043 -8.973 1.00 57.03 246 PRO A C 1
ATOM 1798 O O . PRO A 1 246 ? -2.210 -75.154 -9.025 1.00 57.03 246 PRO A O 1
ATOM 1801 N N . SER A 1 247 ? -1.873 -73.150 -9.950 1.00 48.91 247 SER A N 1
ATOM 1802 C CA . SER A 1 247 ? -2.219 -73.548 -11.330 1.00 48.91 247 SER A CA 1
ATOM 1803 C C . SER A 1 247 ? -2.287 -72.362 -12.285 1.00 48.91 247 SER A C 1
ATOM 1805 O O . SER A 1 247 ? -3.351 -71.789 -12.479 1.00 48.91 247 SER A O 1
ATOM 1807 N N . VAL A 1 248 ? -1.185 -72.080 -12.985 1.00 43.72 248 VAL A N 1
ATOM 1808 C CA . VAL A 1 248 ? -1.250 -71.695 -14.404 1.00 43.72 248 VAL A CA 1
ATOM 1809 C C . VAL A 1 248 ? -0.046 -72.319 -15.114 1.00 43.72 248 VAL A C 1
ATOM 1811 O O . VAL A 1 248 ? 1.104 -72.006 -14.815 1.00 43.72 248 VAL A O 1
ATOM 1814 N N . LYS A 1 249 ? -0.324 -73.258 -16.023 1.00 43.78 249 LYS A N 1
ATOM 1815 C CA . LYS A 1 249 ? 0.645 -73.911 -16.918 1.00 43.78 249 LYS A CA 1
ATOM 1816 C C . LYS A 1 249 ? 0.772 -73.083 -18.221 1.00 43.78 249 LYS A C 1
ATOM 1818 O O . LYS A 1 249 ? -0.212 -72.450 -18.599 1.00 43.78 249 LYS A O 1
ATOM 1823 N N . PRO A 1 250 ? 1.944 -73.063 -18.891 1.00 49.53 250 PRO A N 1
ATOM 1824 C CA . PRO A 1 250 ? 2.348 -71.983 -19.788 1.00 49.53 250 PRO A CA 1
ATOM 1825 C C . PRO A 1 250 ? 2.014 -72.238 -21.260 1.00 49.53 250 PRO A C 1
ATOM 1827 O O . PRO A 1 250 ? 1.933 -73.386 -21.701 1.00 49.53 250 PRO A O 1
ATOM 1830 N N . THR A 1 251 ? 1.927 -71.147 -22.021 1.00 35.31 251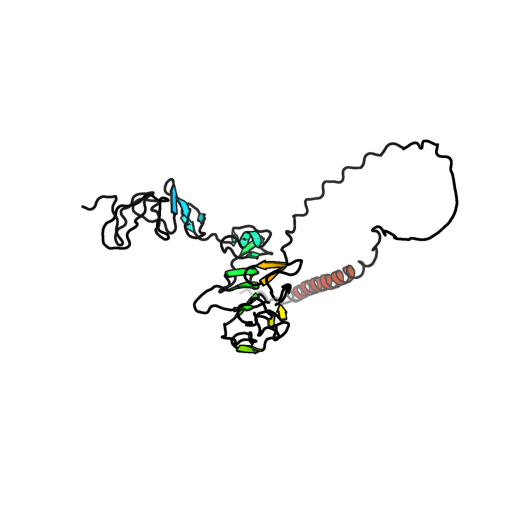 THR A N 1
ATOM 1831 C CA . THR A 1 251 ? 2.058 -71.161 -23.483 1.00 35.31 251 THR A CA 1
ATOM 1832 C C . THR A 1 251 ? 2.934 -69.977 -23.892 1.00 35.31 251 THR A C 1
ATOM 1834 O O . THR A 1 251 ? 2.569 -68.834 -23.646 1.00 35.31 251 THR A O 1
ATOM 1837 N N . ASP A 1 252 ? 4.075 -70.300 -24.487 1.00 37.59 252 ASP A N 1
ATOM 1838 C CA . ASP A 1 252 ? 5.074 -69.461 -25.164 1.00 37.59 252 ASP A CA 1
ATOM 1839 C C . ASP A 1 252 ? 5.351 -70.153 -26.521 1.00 37.59 252 ASP A C 1
ATOM 1841 O O . ASP A 1 252 ? 5.020 -71.343 -26.642 1.00 37.59 252 ASP A O 1
ATOM 1845 N N . PRO A 1 253 ? 6.096 -69.565 -27.480 1.00 55.00 253 PRO A N 1
ATOM 1846 C CA . PRO A 1 253 ? 6.365 -68.143 -27.771 1.00 55.00 253 PRO A CA 1
ATOM 1847 C C . PRO A 1 253 ? 6.269 -67.835 -29.293 1.00 55.00 253 PRO A C 1
ATOM 1849 O O . PRO A 1 253 ? 6.203 -68.758 -30.093 1.00 55.00 253 PRO A O 1
ATOM 1852 N N . GLU A 1 254 ? 6.335 -66.561 -29.711 1.00 37.44 254 GLU A N 1
ATOM 1853 C CA . GLU A 1 254 ? 7.251 -66.131 -30.797 1.00 37.44 254 GLU A CA 1
ATOM 1854 C C . GLU A 1 254 ? 7.366 -64.585 -30.894 1.00 37.44 254 GLU A C 1
ATOM 1856 O O . GLU A 1 254 ? 6.363 -63.889 -31.041 1.00 37.44 254 GLU A O 1
ATOM 1861 N N . ALA A 1 255 ? 8.625 -64.115 -30.861 1.00 40.75 255 ALA A N 1
ATOM 1862 C CA . ALA A 1 255 ? 9.234 -62.906 -31.461 1.00 40.75 255 ALA A CA 1
ATOM 1863 C C . ALA A 1 255 ? 8.867 -61.489 -30.924 1.00 40.75 255 ALA A C 1
ATOM 1865 O O . ALA A 1 255 ? 7.799 -60.958 -31.211 1.00 40.75 255 ALA A O 1
ATOM 1866 N N . THR A 1 256 ? 9.665 -60.905 -30.007 1.00 31.50 256 THR A N 1
ATOM 1867 C CA . THR A 1 256 ? 10.872 -60.020 -30.159 1.00 31.50 256 THR A CA 1
ATOM 1868 C C . THR A 1 256 ? 10.572 -58.541 -30.494 1.00 31.50 256 THR A C 1
ATOM 1870 O O . THR A 1 256 ? 10.120 -58.232 -31.588 1.00 31.50 256 THR A O 1
ATOM 1873 N N . GLU A 1 257 ? 10.664 -57.627 -29.507 1.00 43.00 257 GLU A N 1
ATOM 1874 C CA . GLU A 1 257 ? 11.764 -56.651 -29.197 1.00 43.00 257 GLU A CA 1
ATOM 1875 C C . GLU A 1 257 ? 11.325 -55.226 -29.622 1.00 43.00 257 GLU A C 1
ATOM 1877 O O . GLU A 1 257 ? 10.706 -55.068 -30.663 1.00 43.00 257 GLU A O 1
ATOM 1882 N N . GLU A 1 258 ? 11.556 -54.102 -28.940 1.00 38.25 258 GLU A N 1
ATOM 1883 C CA . GLU A 1 258 ? 12.090 -53.761 -27.621 1.00 38.25 258 GLU A CA 1
ATOM 1884 C C . GLU A 1 258 ? 11.503 -52.363 -27.290 1.00 38.25 258 GLU A C 1
ATOM 1886 O O . GLU A 1 258 ? 11.618 -51.427 -28.082 1.00 38.25 258 GLU A O 1
ATOM 1891 N N . SER A 1 259 ? 10.843 -52.192 -26.141 1.00 40.81 259 SER A N 1
ATOM 1892 C CA . SER A 1 259 ? 10.459 -50.882 -25.592 1.00 40.81 259 SER A CA 1
ATOM 1893 C C . SER A 1 259 ? 10.760 -50.904 -24.101 1.00 40.81 259 SER A C 1
ATOM 1895 O O . SER A 1 259 ? 10.107 -51.614 -23.338 1.00 40.81 259 SER A O 1
ATOM 1897 N N . LYS A 1 260 ? 11.776 -50.151 -23.673 1.00 37.41 260 LYS A N 1
ATOM 1898 C CA . LYS A 1 260 ? 12.103 -49.973 -22.255 1.00 37.41 260 LYS A CA 1
ATOM 1899 C C . LYS A 1 260 ? 11.858 -48.532 -21.838 1.00 37.41 260 LYS A C 1
ATOM 1901 O O . LYS A 1 260 ? 12.746 -47.688 -21.868 1.00 37.41 260 LYS A O 1
ATOM 1906 N N . ASN A 1 261 ? 10.631 -48.294 -21.388 1.00 36.09 261 ASN A N 1
ATOM 1907 C CA . ASN A 1 261 ? 10.325 -47.259 -20.411 1.00 36.09 261 ASN A CA 1
ATOM 1908 C C . ASN A 1 261 ? 10.616 -47.823 -19.018 1.00 36.09 261 ASN A C 1
ATOM 1910 O O . ASN A 1 261 ? 9.825 -48.600 -18.481 1.00 36.09 261 ASN A O 1
ATOM 1914 N N . THR A 1 262 ? 11.732 -47.424 -18.414 1.00 39.00 262 THR A N 1
ATOM 1915 C CA . THR A 1 262 ? 12.026 -47.777 -17.022 1.00 39.00 262 THR A CA 1
ATOM 1916 C C . THR A 1 262 ? 11.500 -46.679 -16.106 1.00 39.00 262 THR A C 1
ATOM 1918 O O . THR A 1 262 ? 12.074 -45.595 -16.009 1.00 39.00 262 THR A O 1
ATOM 1921 N N . ARG A 1 263 ? 10.407 -46.977 -15.398 1.00 38.94 263 ARG A N 1
ATOM 1922 C CA . ARG A 1 263 ? 10.070 -46.310 -14.137 1.00 38.94 263 ARG A CA 1
ATOM 1923 C C . ARG A 1 263 ? 11.155 -46.661 -13.119 1.00 38.94 263 ARG A C 1
ATOM 1925 O O . ARG A 1 263 ? 11.259 -47.819 -12.725 1.00 38.94 263 ARG A O 1
ATOM 1932 N N . LEU A 1 264 ? 11.945 -45.680 -12.693 1.00 42.38 264 LEU A N 1
ATOM 1933 C CA . LEU A 1 264 ? 12.868 -45.829 -11.570 1.00 42.38 264 LEU A CA 1
ATOM 1934 C C . LEU A 1 264 ? 12.227 -45.246 -10.314 1.00 42.38 264 LEU A C 1
ATOM 1936 O O . LEU A 1 264 ? 12.012 -44.044 -10.181 1.00 42.38 264 LEU A O 1
ATOM 1940 N N . SER A 1 265 ? 11.873 -46.180 -9.439 1.00 38.38 265 SER A N 1
ATOM 1941 C CA . SER A 1 265 ? 11.439 -45.982 -8.068 1.00 38.38 265 SER A CA 1
ATOM 1942 C C . SER A 1 265 ? 12.511 -45.268 -7.250 1.00 38.38 265 SER A C 1
ATOM 1944 O O . SER A 1 265 ? 13.697 -45.578 -7.344 1.00 38.38 265 SER A O 1
ATOM 1946 N N . SER A 1 266 ? 12.035 -44.365 -6.400 1.00 47.84 266 SER A N 1
ATOM 1947 C CA . SER A 1 266 ? 12.702 -43.777 -5.247 1.00 47.84 266 SER A CA 1
ATOM 1948 C C . SER A 1 266 ? 13.567 -44.776 -4.472 1.00 47.84 266 SER A C 1
ATOM 1950 O O . SER A 1 266 ? 13.092 -45.848 -4.094 1.00 47.84 266 SER A O 1
ATOM 1952 N N . GLY A 1 267 ? 14.805 -44.381 -4.169 1.00 35.88 267 GLY A N 1
ATOM 1953 C CA . GLY A 1 267 ? 15.651 -45.053 -3.185 1.00 35.88 267 GLY A CA 1
ATOM 1954 C C . GLY A 1 267 ? 17.141 -44.741 -3.340 1.00 35.88 267 GLY A C 1
ATOM 1955 O O . GLY A 1 267 ? 17.713 -45.015 -4.385 1.00 35.88 267 GLY A O 1
ATOM 1956 N N . ALA A 1 268 ? 17.746 -44.254 -2.250 1.00 43.41 268 ALA A N 1
ATOM 1957 C CA . ALA A 1 268 ? 19.184 -44.093 -1.977 1.00 43.41 268 ALA A CA 1
ATOM 1958 C C . ALA A 1 268 ? 19.875 -42.771 -2.392 1.00 43.41 268 ALA A C 1
ATOM 1960 O O . ALA A 1 268 ? 20.536 -42.681 -3.421 1.00 43.41 268 ALA A O 1
ATOM 1961 N N . ILE A 1 269 ? 19.865 -41.788 -1.479 1.00 41.78 269 ILE A N 1
ATOM 1962 C CA . ILE A 1 269 ? 21.011 -40.882 -1.268 1.00 41.78 269 ILE A CA 1
ATOM 1963 C C . ILE A 1 269 ? 21.433 -41.027 0.199 1.00 41.78 269 ILE A C 1
ATOM 1965 O O . ILE A 1 269 ? 20.947 -40.337 1.090 1.00 41.78 269 ILE A O 1
ATOM 1969 N N . VAL A 1 270 ? 22.314 -41.995 0.447 1.00 42.56 270 VAL A N 1
ATOM 1970 C CA . VAL A 1 270 ? 23.141 -42.077 1.655 1.00 42.56 270 VAL A CA 1
ATOM 1971 C C . VAL A 1 270 ? 24.498 -41.494 1.276 1.00 42.56 270 VAL A C 1
ATOM 1973 O O . VAL A 1 270 ? 25.178 -42.048 0.417 1.00 42.56 270 VAL A O 1
ATOM 1976 N N . GLY A 1 271 ? 24.899 -40.386 1.904 1.00 42.53 271 GLY A N 1
ATOM 1977 C CA . GLY A 1 271 ? 26.265 -39.872 1.792 1.00 42.53 271 GLY A CA 1
ATOM 1978 C C . GLY A 1 271 ? 26.416 -38.379 2.085 1.00 42.53 271 GLY A C 1
ATOM 1979 O O . GLY A 1 271 ? 25.920 -37.553 1.334 1.00 42.53 271 GLY A O 1
ATOM 1980 N N . ILE A 1 272 ? 27.230 -38.070 3.106 1.00 56.75 272 ILE A N 1
ATOM 1981 C CA . ILE A 1 272 ? 27.811 -36.760 3.478 1.00 56.75 272 ILE A CA 1
ATOM 1982 C C . ILE A 1 272 ? 27.002 -35.922 4.499 1.00 56.75 272 ILE A C 1
ATOM 1984 O O . ILE A 1 272 ? 26.562 -34.814 4.221 1.00 56.75 272 ILE A O 1
ATOM 1988 N N . VAL A 1 273 ? 26.925 -36.397 5.753 1.00 48.91 273 VAL A N 1
ATOM 1989 C CA . VAL A 1 273 ? 26.714 -35.532 6.944 1.00 48.91 273 VAL A CA 1
ATOM 1990 C C . VAL A 1 273 ? 27.695 -35.902 8.067 1.00 48.91 273 VAL A C 1
ATOM 1992 O O . VAL A 1 273 ? 27.311 -36.162 9.200 1.00 48.91 273 VAL A O 1
ATOM 1995 N N . LEU A 1 274 ? 28.996 -35.961 7.763 1.00 50.09 274 LEU A N 1
ATOM 1996 C CA . LEU A 1 274 ? 30.037 -36.121 8.799 1.00 50.09 274 LEU A CA 1
ATOM 1997 C C . LEU A 1 274 ? 31.083 -34.991 8.816 1.00 50.09 274 LEU A C 1
ATOM 1999 O O . LEU A 1 274 ? 31.869 -34.910 9.752 1.00 50.09 274 LEU A O 1
ATOM 2003 N N . GLY A 1 275 ? 31.064 -34.064 7.849 1.00 42.59 275 GLY A N 1
ATOM 2004 C CA . GLY A 1 275 ? 32.038 -32.961 7.786 1.00 42.59 275 GLY A CA 1
ATOM 2005 C C . GLY A 1 275 ? 31.662 -31.702 8.580 1.00 42.59 275 GLY A C 1
ATOM 2006 O O . GLY A 1 275 ? 32.541 -31.015 9.090 1.00 42.59 275 GLY A O 1
ATOM 2007 N N . VAL A 1 276 ? 30.367 -31.392 8.721 1.00 49.22 276 VAL A N 1
ATOM 2008 C CA . VAL A 1 276 ? 29.922 -30.095 9.283 1.00 49.22 276 VAL A CA 1
ATOM 2009 C C . VAL A 1 276 ? 29.838 -30.115 10.815 1.00 49.22 276 VAL A C 1
ATOM 2011 O O . VAL A 1 276 ? 30.103 -29.105 11.466 1.00 49.22 276 VAL A O 1
ATOM 2014 N N . VAL A 1 277 ? 29.570 -31.278 11.420 1.00 50.22 277 VAL A N 1
ATOM 2015 C CA . VAL A 1 277 ? 29.443 -31.410 12.884 1.00 50.22 277 VAL A CA 1
ATOM 2016 C C . VAL A 1 277 ? 30.791 -31.215 13.597 1.00 50.22 277 VAL A C 1
ATOM 2018 O O . VAL A 1 277 ? 30.833 -30.665 14.696 1.00 50.22 277 VAL A O 1
ATOM 2021 N N . ALA A 1 278 ? 31.913 -31.561 12.954 1.00 51.53 278 ALA A N 1
ATOM 2022 C CA . ALA A 1 278 ? 33.242 -31.374 13.540 1.00 51.53 278 ALA A CA 1
ATOM 2023 C C . ALA A 1 278 ? 33.671 -29.893 13.614 1.00 51.53 278 ALA A C 1
ATOM 2025 O O . ALA A 1 278 ? 34.355 -29.499 14.558 1.00 51.53 278 ALA A O 1
ATOM 2026 N N . VAL A 1 279 ? 33.242 -29.046 12.669 1.00 51.44 279 VAL A N 1
ATOM 2027 C CA . VAL A 1 279 ? 33.651 -27.627 12.631 1.00 51.44 279 VAL A CA 1
ATOM 2028 C C . VAL A 1 279 ? 32.920 -26.801 13.697 1.00 51.44 279 VAL A C 1
ATOM 2030 O O . VAL A 1 279 ? 33.528 -25.937 14.331 1.00 51.44 279 VAL A O 1
ATOM 2033 N N . ALA A 1 280 ? 31.650 -27.108 13.982 1.00 51.34 280 ALA A N 1
ATOM 2034 C CA . ALA A 1 280 ? 30.881 -26.399 15.009 1.00 51.34 280 ALA A CA 1
ATOM 2035 C C . ALA A 1 280 ? 31.403 -26.654 16.440 1.00 51.34 280 ALA A C 1
ATOM 2037 O O . ALA A 1 280 ? 31.393 -25.745 17.273 1.00 51.34 280 ALA A O 1
ATOM 2038 N N . ALA A 1 281 ? 31.931 -27.853 16.720 1.00 48.69 281 ALA A N 1
ATOM 2039 C CA . ALA A 1 281 ? 32.474 -28.189 18.039 1.00 48.69 281 ALA A CA 1
ATOM 2040 C C . ALA A 1 281 ? 33.779 -27.431 18.368 1.00 48.69 281 ALA A C 1
ATOM 2042 O O . ALA A 1 281 ? 34.006 -27.063 19.523 1.00 48.69 281 ALA A O 1
ATOM 2043 N N . VAL A 1 282 ? 34.613 -27.130 17.364 1.00 54.31 282 VAL A N 1
ATOM 2044 C CA . VAL A 1 282 ? 35.892 -26.423 17.572 1.00 54.31 282 VAL A CA 1
ATOM 2045 C C . VAL A 1 282 ? 35.680 -24.922 17.799 1.00 54.31 282 VAL A C 1
ATOM 2047 O O . VAL A 1 282 ? 36.340 -24.330 18.655 1.00 54.31 282 VAL A O 1
ATOM 2050 N N . VAL A 1 283 ? 34.722 -24.302 17.101 1.00 56.28 283 VAL A N 1
ATOM 2051 C CA . VAL A 1 283 ? 34.448 -22.859 17.242 1.00 56.28 283 VAL A CA 1
ATOM 2052 C C . VAL A 1 283 ? 33.717 -22.547 18.557 1.00 56.28 283 VAL A C 1
ATOM 2054 O O . VAL A 1 283 ? 34.036 -21.555 19.215 1.00 56.28 283 VAL A O 1
ATOM 2057 N N . GLY A 1 284 ? 32.801 -23.418 19.001 1.00 54.97 284 GLY A N 1
ATOM 2058 C CA . GLY A 1 284 ? 32.076 -23.238 20.266 1.00 54.97 284 GLY A CA 1
ATOM 2059 C C . GLY A 1 284 ? 32.950 -23.409 21.517 1.00 54.97 284 GLY A C 1
ATOM 2060 O O . GLY A 1 284 ? 32.872 -22.602 22.446 1.00 54.97 284 GLY A O 1
ATOM 2061 N N . GLY A 1 285 ? 33.832 -24.417 21.538 1.00 54.34 285 GLY A N 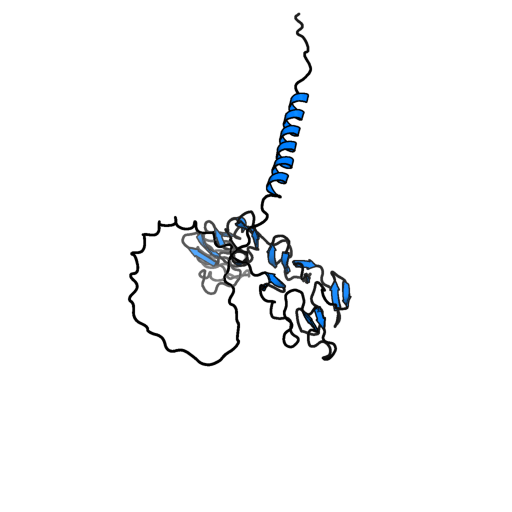1
ATOM 2062 C CA . GLY A 1 285 ? 34.696 -24.694 22.694 1.00 54.34 285 GLY A CA 1
ATOM 2063 C C . GLY A 1 285 ? 35.764 -23.620 22.948 1.00 54.34 285 GLY A C 1
ATOM 2064 O O . GLY A 1 285 ? 36.073 -23.306 24.101 1.00 54.34 285 GLY A O 1
ATOM 2065 N N . GLY A 1 286 ? 36.296 -23.005 21.885 1.00 55.91 286 GLY A N 1
ATOM 2066 C CA . GLY A 1 286 ? 37.341 -21.979 21.987 1.00 55.91 286 GLY A CA 1
ATOM 2067 C C . GLY A 1 286 ? 36.871 -20.679 22.648 1.00 55.91 286 GLY A C 1
ATOM 2068 O O . GLY A 1 286 ? 37.595 -20.100 23.464 1.00 55.91 286 GLY A O 1
ATOM 2069 N N . LEU A 1 287 ? 35.640 -20.241 22.358 1.00 60.50 287 LEU A N 1
ATOM 2070 C CA . LEU A 1 287 ? 35.078 -19.012 22.928 1.00 60.50 287 LEU A CA 1
ATOM 2071 C C . LEU A 1 287 ? 34.801 -19.156 24.430 1.00 60.50 287 LEU A C 1
ATOM 2073 O O . LEU A 1 287 ? 35.152 -18.264 25.204 1.00 60.50 287 LEU A O 1
ATOM 2077 N N . ALA A 1 288 ? 34.272 -20.302 24.870 1.00 64.94 288 ALA A N 1
ATOM 2078 C CA . ALA A 1 288 ? 34.028 -20.561 26.290 1.00 64.94 288 ALA A CA 1
ATOM 2079 C C . ALA A 1 288 ? 35.333 -20.572 27.117 1.00 64.94 288 ALA A C 1
ATOM 2081 O O . ALA A 1 288 ? 35.395 -19.970 28.192 1.00 64.94 288 ALA A O 1
ATOM 2082 N N . TYR A 1 289 ? 36.411 -21.174 26.595 1.00 66.88 289 TYR A N 1
ATOM 2083 C CA . TYR A 1 289 ? 37.720 -21.172 27.261 1.00 66.88 289 TYR A CA 1
ATOM 2084 C C . TYR A 1 289 ? 38.336 -19.762 27.363 1.00 66.88 289 TYR A C 1
ATOM 2086 O O . TYR A 1 289 ? 38.952 -19.417 28.379 1.00 66.88 289 TYR A O 1
ATOM 2094 N N . TYR A 1 290 ? 38.137 -18.914 26.348 1.00 68.12 290 TYR A N 1
ATOM 2095 C CA . TYR A 1 290 ? 38.660 -17.546 26.337 1.00 68.12 290 TYR A CA 1
ATOM 2096 C C . TYR A 1 290 ? 38.024 -16.659 27.422 1.00 68.12 290 TYR A C 1
ATOM 2098 O O . TYR A 1 290 ? 38.739 -15.940 28.129 1.00 68.12 290 TYR A O 1
ATOM 2106 N N . PHE A 1 291 ? 36.704 -16.748 27.626 1.00 66.62 291 PHE A N 1
ATOM 2107 C CA . PHE A 1 291 ? 36.018 -15.949 28.648 1.00 66.62 291 PHE A CA 1
ATOM 2108 C C . PHE A 1 291 ? 36.381 -16.379 30.077 1.00 66.62 291 PHE A C 1
ATOM 2110 O O . PHE A 1 291 ? 36.674 -15.522 30.914 1.00 66.62 291 PHE A O 1
ATOM 2117 N N . VAL A 1 292 ? 36.495 -17.683 30.355 1.00 66.50 292 VAL A N 1
ATOM 2118 C CA . VAL A 1 292 ? 36.877 -18.175 31.695 1.00 66.50 292 VAL A CA 1
ATOM 2119 C C . VAL A 1 292 ? 38.308 -17.759 32.075 1.00 66.50 292 VAL A C 1
ATOM 2121 O O . VAL A 1 292 ? 38.574 -17.409 33.229 1.00 66.50 292 VAL A O 1
ATOM 2124 N N . LYS A 1 293 ? 39.243 -17.706 31.115 1.00 60.91 293 LYS A N 1
ATOM 2125 C CA . LYS A 1 293 ? 40.626 -17.266 31.378 1.00 60.91 293 LYS A CA 1
ATOM 2126 C C . LYS A 1 293 ? 40.743 -15.757 31.630 1.00 60.91 293 LYS A C 1
ATOM 2128 O O . LYS A 1 293 ? 41.631 -15.344 32.380 1.00 60.91 293 LYS A O 1
ATOM 2133 N N . LYS A 1 294 ? 39.854 -14.931 31.063 1.00 57.59 294 LYS A N 1
ATOM 2134 C CA . LYS A 1 294 ? 39.851 -13.473 31.290 1.00 57.59 294 LYS A CA 1
ATOM 2135 C C . LYS A 1 294 ? 39.443 -13.119 32.725 1.00 57.59 294 LYS A C 1
ATOM 2137 O O . LYS A 1 294 ? 40.069 -12.250 33.327 1.00 57.59 294 LYS A O 1
ATOM 2142 N N . HIS A 1 295 ? 38.492 -13.846 33.315 1.00 51.09 295 HIS A N 1
ATOM 2143 C CA . HIS A 1 295 ? 38.053 -13.593 34.695 1.00 51.09 295 HIS A CA 1
ATOM 2144 C C . HIS A 1 295 ? 39.069 -14.030 35.761 1.00 51.09 295 HIS A C 1
ATOM 2146 O O . HIS A 1 295 ? 39.146 -13.405 36.815 1.00 51.09 295 HIS A O 1
ATOM 2152 N N . LYS A 1 296 ? 39.935 -15.014 35.478 1.00 47.62 296 LYS A N 1
ATOM 2153 C CA . LYS A 1 296 ? 41.017 -15.400 36.406 1.00 47.62 296 LYS A CA 1
ATOM 2154 C C . LYS A 1 296 ? 42.187 -14.410 36.470 1.00 47.62 296 LYS A C 1
ATOM 2156 O O . LYS A 1 296 ? 42.952 -14.466 37.425 1.00 47.62 296 LYS A O 1
ATOM 2161 N N . LYS A 1 297 ? 42.329 -13.489 35.507 1.00 47.81 297 LYS A N 1
ATOM 2162 C CA . LYS A 1 297 ? 43.359 -12.430 35.553 1.00 47.81 297 LYS A CA 1
ATOM 2163 C C . LYS A 1 297 ? 42.911 -11.150 36.271 1.00 47.81 297 LYS A C 1
ATOM 2165 O O . LYS A 1 297 ? 43.751 -10.295 36.512 1.00 47.81 297 LYS A O 1
ATOM 2170 N N . ALA A 1 298 ? 41.632 -11.025 36.631 1.00 52.22 298 ALA A N 1
ATOM 2171 C CA . ALA A 1 298 ? 41.091 -9.843 37.312 1.00 52.22 298 ALA A CA 1
ATOM 2172 C C . ALA A 1 298 ? 40.998 -9.986 38.847 1.00 52.22 298 ALA A C 1
ATOM 2174 O O . ALA A 1 298 ? 40.622 -9.035 39.520 1.00 52.22 298 ALA A O 1
ATOM 2175 N N . ALA A 1 299 ? 41.351 -11.148 39.410 1.00 48.88 299 ALA A N 1
ATOM 2176 C CA . ALA A 1 299 ? 41.278 -11.433 40.848 1.00 48.88 299 ALA A CA 1
ATOM 2177 C C . ALA A 1 299 ? 42.670 -11.605 41.489 1.00 48.88 299 ALA A C 1
ATOM 2179 O O . ALA A 1 299 ? 42.897 -12.522 42.275 1.00 48.88 299 ALA A O 1
ATOM 2180 N N . GLY A 1 300 ? 43.624 -10.744 41.124 1.00 46.19 300 GLY A N 1
ATOM 2181 C CA . GLY A 1 300 ? 44.967 -10.740 41.699 1.00 46.19 300 GLY A CA 1
ATOM 2182 C C . GLY A 1 300 ? 45.485 -9.323 41.914 1.00 46.19 300 GLY A C 1
ATOM 2183 O O . GLY A 1 300 ? 46.015 -8.728 40.983 1.00 46.19 300 GLY A O 1
ATOM 2184 N N . GLY A 1 301 ? 45.366 -8.828 43.149 1.00 40.47 301 GLY A N 1
ATOM 2185 C CA . GLY A 1 301 ? 46.150 -7.700 43.662 1.00 40.47 301 GLY A CA 1
ATOM 2186 C C . GLY A 1 301 ? 45.336 -6.483 44.104 1.00 40.47 301 GLY A C 1
ATOM 2187 O O . GLY A 1 301 ? 44.999 -5.638 43.289 1.00 40.47 301 GLY A O 1
ATOM 2188 N N . SER A 1 302 ? 45.080 -6.353 45.407 1.00 38.03 302 SER A N 1
ATOM 2189 C CA . SER A 1 302 ? 45.873 -5.450 46.256 1.00 38.03 302 SER A CA 1
ATOM 2190 C C . SER A 1 302 ? 45.404 -5.567 47.708 1.00 38.03 302 SER A C 1
ATOM 2192 O O . SER A 1 302 ? 44.270 -5.232 48.041 1.00 38.03 302 SER A O 1
ATOM 2194 N N . ALA A 1 303 ? 46.290 -6.064 48.567 1.00 47.22 303 ALA A N 1
ATOM 2195 C CA . ALA A 1 303 ? 46.186 -5.911 50.009 1.00 47.22 303 ALA A CA 1
ATOM 2196 C C . ALA A 1 303 ? 46.632 -4.489 50.379 1.00 47.22 303 ALA A C 1
ATOM 2198 O O . ALA A 1 303 ? 47.680 -4.053 49.907 1.00 47.22 303 ALA A O 1
ATOM 2199 N N . THR A 1 304 ? 45.887 -3.807 51.249 1.00 41.44 304 THR A N 1
ATOM 2200 C CA . THR A 1 304 ? 46.374 -2.624 51.972 1.00 41.44 304 THR A CA 1
ATOM 2201 C C . THR A 1 304 ? 45.953 -2.743 53.430 1.00 41.44 304 THR A C 1
ATOM 2203 O O . THR A 1 304 ? 44.831 -3.141 53.739 1.00 41.44 304 THR A O 1
ATOM 2206 N N . GLN A 1 305 ? 46.929 -2.493 54.297 1.00 42.47 305 GLN A N 1
ATOM 2207 C CA . GLN A 1 305 ? 46.970 -2.839 55.706 1.00 42.47 305 GLN A CA 1
ATOM 2208 C C . GLN A 1 305 ? 46.103 -1.969 56.621 1.00 42.47 305 GLN A C 1
ATOM 2210 O O . GLN A 1 305 ? 45.813 -0.809 56.346 1.00 42.47 305 GLN A O 1
ATOM 2215 N N . VAL A 1 306 ? 45.804 -2.584 57.763 1.00 42.53 306 VAL A N 1
ATOM 2216 C CA . VAL A 1 306 ? 45.378 -2.012 59.042 1.00 42.53 306 VAL A CA 1
ATOM 2217 C C . VAL A 1 306 ? 46.408 -0.995 59.556 1.00 42.53 306 VAL A C 1
ATOM 2219 O O . VAL A 1 306 ? 47.594 -1.315 59.615 1.00 42.53 306 VAL A O 1
ATOM 2222 N N . GLN A 1 307 ? 45.953 0.168 60.028 1.00 47.94 307 GLN A N 1
ATOM 2223 C CA . GLN A 1 307 ? 46.629 0.884 61.111 1.00 47.94 307 GLN A CA 1
ATOM 2224 C C . GLN A 1 307 ? 45.640 1.211 62.226 1.00 47.94 307 GLN A C 1
ATOM 2226 O O . GLN A 1 307 ? 44.519 1.657 61.988 1.00 47.94 307 GLN A O 1
ATOM 2231 N N . VAL A 1 308 ? 46.110 0.899 63.428 1.00 43.19 308 VAL A N 1
ATOM 2232 C CA . VAL A 1 308 ? 45.550 1.197 64.736 1.00 43.19 308 VAL A CA 1
ATOM 2233 C C . VAL A 1 308 ? 46.282 2.437 65.235 1.00 43.19 308 VAL A C 1
ATOM 2235 O O . VAL A 1 308 ? 47.503 2.378 65.357 1.00 43.19 308 VAL A O 1
ATOM 2238 N N . GLU A 1 309 ? 45.541 3.502 65.530 1.00 49.97 309 GLU A N 1
ATOM 2239 C CA . GLU A 1 309 ? 45.739 4.381 66.692 1.00 49.97 309 GLU A CA 1
ATOM 2240 C C . GLU A 1 309 ? 44.430 5.122 66.989 1.00 49.97 309 GLU A C 1
ATOM 2242 O O . GLU A 1 309 ? 43.790 5.601 66.023 1.00 49.97 309 GLU A O 1
#

Solvent-accessible surface area (backbone atoms only — not comparable to full-atom values): 18184 Å² total; per-residue (Å²): 135,80,62,78,48,35,14,24,60,89,44,60,35,20,43,54,44,15,18,56,84,40,88,37,88,56,75,36,68,41,41,54,44,70,56,88,64,62,89,92,57,37,18,6,25,41,66,48,38,66,33,64,52,15,38,31,50,54,97,64,20,32,73,38,41,42,89,82,32,34,67,54,95,40,35,46,37,75,72,64,29,71,76,40,75,36,87,44,38,76,69,14,54,56,78,68,28,12,9,33,37,86,87,79,34,14,13,34,63,40,41,89,68,38,56,39,29,72,39,76,74,31,25,37,23,35,37,80,60,100,70,48,36,36,49,29,80,82,15,42,70,33,56,50,49,85,45,53,80,51,11,14,42,66,44,65,40,61,39,76,45,39,86,88,48,49,33,52,17,32,15,78,87,46,58,43,12,11,24,46,24,73,91,62,78,15,66,28,34,60,38,39,29,79,50,39,36,74,54,98,40,38,34,85,45,47,33,93,68,35,40,78,43,82,81,36,40,41,72,58,82,75,72,78,69,76,81,68,79,73,72,79,82,73,80,80,74,84,78,78,87,84,78,87,84,90,84,84,85,89,86,84,86,86,86,86,89,88,84,86,85,78,86,80,77,90,82,85,90,83,86,89,89,70,72,66,68,61,55,56,55,57,61,57,53,52,56,58,55,53,56,59,57,56,59,67,68,73,76,74,88,82,90,81,82,90,83,90,131

Sequence (309 aa):
MVPIEQCNEYENRCRANYLCPSFSSEDTDCILCGQNSPTYVDCNCTDFTPTEECKICKDGACIECFNNLFVNNGKCSQIDPSLIQCATNKKCRYRDLGYCDSKTKTCAKCQEGCDICTSAEFCVQCKSGTAAPLTTTDGKCTATCTPSAGQYCNGSTATTCADGITSACKCQDVANCATCNDTDGGSSCGACLKNLKLDGGKCEVCKDGFEMLGKLCVALETAVEPEDPKPPVEPEKPNPPINPDPSVKPTDPEATEESKNTRLSSGAIVGIVLGVVAVAAVVGGGLAYYFVKKHKKAAGGSATQVQVE

Mean predicted aligned error: 17.46 Å